Protein AF-A0A7C4MSB9-F1 (afdb_monomer)

Foldseek 3Di:
DVVVVVVVVVVVVVVVVVVVVVVVVVVVVVVVVVVLLVLLQVLLVLLLVQLVLLLVLLVVLVVVCVVVVPDPLCSLVSSLVVCLVRPDDRDPCNVVSLVSCCVQDVLLNVLSVLLVVLSVVLVVLSVQLVQQVVCCVVPVGGPDDPVVSSVSSVSSSVSSVLSSLSSVLNNVCCCQQRVDPCNVVSVVCCVVPNDPVSVVSVVCSVPPDD

Structure (mmCIF, N/CA/C/O backbone):
data_AF-A0A7C4MSB9-F1
#
_entry.id   AF-A0A7C4MSB9-F1
#
loop_
_atom_site.group_PDB
_atom_site.id
_atom_site.type_symbol
_atom_site.label_atom_id
_atom_site.label_alt_id
_atom_site.label_comp_id
_atom_site.label_asym_id
_atom_site.label_entity_id
_atom_site.label_seq_id
_atom_site.pdbx_PDB_ins_code
_atom_site.Cartn_x
_atom_site.Cartn_y
_atom_site.Cartn_z
_atom_site.occupancy
_atom_site.B_iso_or_equiv
_atom_site.auth_seq_id
_atom_site.auth_comp_id
_atom_site.auth_asym_id
_atom_site.auth_atom_id
_atom_site.pdbx_PDB_model_num
ATOM 1 N N . MET A 1 1 ? 40.097 3.217 -64.236 1.00 63.16 1 MET A N 1
ATOM 2 C CA . MET A 1 1 ? 40.287 2.429 -62.997 1.00 63.16 1 MET A CA 1
ATOM 3 C C . MET A 1 1 ? 40.106 3.321 -61.771 1.00 63.16 1 MET A C 1
ATOM 5 O O . MET A 1 1 ? 39.309 2.970 -60.913 1.00 63.16 1 MET A O 1
ATOM 9 N N . ASP A 1 2 ? 40.707 4.513 -61.753 1.00 76.69 2 ASP A N 1
ATOM 10 C CA . ASP A 1 2 ? 40.631 5.464 -60.628 1.00 76.69 2 ASP A CA 1
ATOM 11 C C . ASP A 1 2 ? 39.222 5.964 -60.258 1.00 76.69 2 ASP A C 1
ATOM 13 O O . ASP A 1 2 ? 38.933 6.141 -59.078 1.00 76.69 2 ASP A O 1
ATOM 17 N N . GLU A 1 3 ? 38.315 6.162 -61.222 1.00 79.62 3 GLU A N 1
ATOM 18 C CA . GLU A 1 3 ? 36.938 6.598 -60.916 1.00 79.62 3 GLU A CA 1
ATOM 19 C C . GLU A 1 3 ? 36.103 5.521 -60.216 1.00 79.62 3 GLU A C 1
ATOM 21 O O . GLU A 1 3 ? 35.349 5.826 -59.295 1.00 79.62 3 GLU A O 1
ATOM 26 N N . ILE A 1 4 ? 36.278 4.253 -60.602 1.00 78.81 4 ILE A N 1
ATOM 27 C CA . ILE A 1 4 ? 35.580 3.119 -59.979 1.00 78.81 4 ILE A CA 1
ATOM 28 C C . ILE A 1 4 ? 36.063 2.944 -58.534 1.00 78.81 4 ILE A C 1
ATOM 30 O O . ILE A 1 4 ? 35.252 2.741 -57.635 1.00 78.81 4 ILE A O 1
ATOM 34 N N . VAL A 1 5 ? 37.370 3.093 -58.295 1.00 77.00 5 VAL A N 1
ATOM 35 C CA . VAL A 1 5 ? 37.959 3.027 -56.948 1.00 77.00 5 VAL A CA 1
ATOM 36 C C . VAL A 1 5 ? 37.442 4.167 -56.063 1.00 77.00 5 VAL A C 1
ATOM 38 O O . VAL A 1 5 ? 37.014 3.911 -54.941 1.00 77.00 5 VAL A O 1
ATOM 41 N N . LYS A 1 6 ? 37.389 5.406 -56.573 1.00 80.06 6 LYS A N 1
ATOM 42 C CA . LYS A 1 6 ? 36.828 6.558 -55.837 1.00 80.06 6 LYS A CA 1
ATOM 43 C C . LYS A 1 6 ? 35.338 6.401 -55.525 1.00 80.06 6 LYS A C 1
ATOM 45 O O . LYS A 1 6 ? 34.896 6.782 -54.445 1.00 80.06 6 LYS A O 1
ATOM 50 N N . PHE A 1 7 ? 34.564 5.840 -56.454 1.00 81.88 7 PHE A N 1
ATOM 51 C CA . PHE A 1 7 ? 33.143 5.572 -56.242 1.00 81.88 7 PHE A CA 1
ATOM 52 C C . PHE A 1 7 ? 32.924 4.538 -55.130 1.00 81.88 7 PHE A C 1
ATOM 54 O O . PHE A 1 7 ? 32.098 4.758 -54.245 1.00 81.88 7 PHE A O 1
ATOM 61 N N . ILE A 1 8 ? 33.695 3.445 -55.132 1.00 80.56 8 ILE A N 1
ATOM 62 C CA . ILE A 1 8 ? 33.626 2.404 -54.096 1.00 80.56 8 ILE A CA 1
ATOM 63 C C . ILE A 1 8 ? 34.018 2.965 -52.720 1.00 80.56 8 ILE A C 1
ATOM 65 O O . ILE A 1 8 ? 33.313 2.714 -51.744 1.00 80.56 8 ILE A O 1
ATOM 69 N N . ASP A 1 9 ? 35.078 3.771 -52.643 1.00 79.56 9 ASP A N 1
ATOM 70 C CA . ASP A 1 9 ? 35.555 4.370 -51.388 1.00 79.56 9 ASP A CA 1
ATOM 71 C C . ASP A 1 9 ? 34.536 5.357 -50.777 1.00 79.56 9 ASP A C 1
ATOM 73 O O . ASP A 1 9 ? 34.266 5.353 -49.569 1.00 79.56 9 ASP A O 1
ATOM 77 N N . HIS A 1 10 ? 33.865 6.148 -51.623 1.00 82.56 10 HIS A N 1
ATOM 78 C CA . HIS A 1 10 ? 32.798 7.049 -51.182 1.00 82.56 10 HIS A CA 1
ATOM 79 C C . HIS A 1 10 ? 31.577 6.283 -50.650 1.00 82.56 10 HIS A C 1
ATOM 81 O O . HIS A 1 10 ? 31.027 6.634 -49.604 1.00 82.56 10 HIS A O 1
ATOM 87 N N . TRP A 1 11 ? 31.181 5.198 -51.325 1.00 89.75 11 TRP A N 1
ATOM 88 C CA . TRP A 1 11 ? 30.101 4.324 -50.860 1.00 89.75 11 TRP A CA 1
ATOM 89 C C . TRP A 1 11 ? 30.449 3.605 -49.556 1.00 89.75 11 TRP A C 1
ATOM 91 O O . TRP A 1 11 ? 29.599 3.508 -48.671 1.00 89.75 11 TRP A O 1
ATOM 101 N N . GLN A 1 12 ? 31.694 3.157 -49.390 1.00 88.44 12 GLN A N 1
ATOM 102 C CA . GLN A 1 12 ? 32.166 2.547 -48.149 1.00 88.44 12 GLN A CA 1
ATOM 103 C C . GLN A 1 12 ? 32.128 3.543 -46.982 1.00 88.44 12 GLN A C 1
ATOM 105 O O . GLN A 1 12 ? 31.666 3.197 -45.892 1.00 88.44 12 GLN A O 1
ATOM 110 N N . THR A 1 13 ? 32.538 4.792 -47.216 1.00 86.62 13 THR A N 1
ATOM 111 C CA . THR A 1 13 ? 32.475 5.864 -46.211 1.00 86.62 13 THR A CA 1
ATOM 112 C C . THR A 1 13 ? 31.030 6.202 -45.835 1.00 86.62 13 THR A C 1
ATOM 114 O O . THR A 1 13 ? 30.716 6.329 -44.650 1.00 86.62 13 THR A O 1
ATOM 117 N N . LEU A 1 14 ? 30.124 6.283 -46.817 1.00 90.25 14 LEU A N 1
ATOM 118 C CA . LEU A 1 14 ? 28.700 6.539 -46.584 1.00 90.25 14 LEU A CA 1
ATOM 119 C C . LEU A 1 14 ? 28.045 5.415 -45.767 1.00 90.25 14 LEU A C 1
ATOM 121 O O . LEU A 1 14 ? 27.357 5.685 -44.783 1.00 90.25 14 LEU A O 1
ATOM 125 N N . ILE A 1 15 ? 28.295 4.154 -46.133 1.00 91.06 15 ILE A N 1
ATOM 126 C CA . ILE A 1 15 ? 27.803 2.984 -45.390 1.00 91.06 15 ILE A CA 1
ATOM 127 C C . ILE A 1 15 ? 28.375 2.981 -43.966 1.00 91.06 15 ILE A C 1
ATOM 129 O O . ILE A 1 15 ? 27.630 2.763 -43.010 1.00 91.06 15 ILE A O 1
ATOM 133 N N . GLY A 1 16 ? 29.667 3.282 -43.807 1.00 89.25 16 GLY A N 1
ATOM 134 C CA . GLY A 1 16 ? 30.317 3.398 -42.502 1.00 89.25 16 GLY A CA 1
ATOM 135 C C . GLY A 1 16 ? 29.672 4.462 -41.610 1.00 89.25 16 GLY A C 1
ATOM 136 O O . GLY A 1 16 ? 29.392 4.194 -40.442 1.00 89.25 16 GLY A O 1
ATOM 137 N N . ALA A 1 17 ? 29.357 5.635 -42.165 1.00 91.12 17 ALA A N 1
ATOM 138 C CA . ALA A 1 17 ? 28.675 6.707 -41.442 1.00 91.12 17 ALA A CA 1
ATOM 139 C C . ALA A 1 17 ? 27.244 6.319 -41.028 1.00 91.12 17 ALA A C 1
ATOM 141 O O . ALA A 1 17 ? 26.841 6.583 -39.894 1.00 91.12 17 ALA A O 1
ATOM 142 N N . ILE A 1 18 ? 26.491 5.644 -41.906 1.00 92.56 18 ILE A N 1
ATOM 143 C CA . ILE A 1 18 ? 25.133 5.162 -41.605 1.00 92.56 18 ILE A CA 1
ATOM 144 C C . ILE A 1 18 ? 25.166 4.115 -40.484 1.00 92.56 18 ILE A C 1
ATOM 146 O O . ILE A 1 18 ? 24.424 4.235 -39.508 1.00 92.56 18 ILE A O 1
ATOM 150 N N . ILE A 1 19 ? 26.043 3.111 -40.588 1.00 93.88 19 ILE A N 1
ATOM 151 C CA . ILE A 1 19 ? 26.181 2.058 -39.570 1.00 93.88 19 ILE A CA 1
ATOM 152 C C . ILE A 1 19 ? 26.640 2.663 -38.238 1.00 93.88 19 ILE A C 1
ATOM 154 O O . ILE A 1 19 ? 26.060 2.353 -37.197 1.00 93.88 19 ILE A O 1
ATOM 158 N N . GLY A 1 20 ? 27.628 3.562 -38.264 1.00 93.56 20 GLY A N 1
ATOM 159 C CA . GLY A 1 20 ? 28.115 4.263 -37.076 1.00 93.56 20 GLY A CA 1
ATOM 160 C C . GLY A 1 20 ? 27.024 5.091 -36.393 1.00 93.56 20 GLY A C 1
ATOM 161 O O . GLY A 1 20 ? 26.863 5.010 -35.175 1.00 93.56 20 GLY A O 1
ATOM 162 N N . GLY A 1 21 ? 26.220 5.822 -37.171 1.00 94.62 21 GLY A N 1
ATOM 163 C CA . GLY A 1 21 ? 25.085 6.596 -36.666 1.00 94.62 21 GLY A CA 1
ATOM 164 C C . GLY A 1 21 ? 24.001 5.723 -36.025 1.00 94.62 21 GLY A C 1
ATOM 165 O O . GLY A 1 21 ? 23.559 6.008 -34.910 1.00 94.62 21 GLY A O 1
ATOM 166 N N . LEU A 1 22 ? 23.610 4.623 -36.678 1.00 95.88 22 LEU A N 1
ATOM 167 C CA . LEU A 1 22 ? 22.631 3.672 -36.133 1.00 95.88 22 LEU A CA 1
ATOM 168 C C . LEU A 1 22 ? 23.136 2.989 -34.858 1.00 95.88 22 LEU A C 1
ATOM 170 O O . LEU A 1 22 ? 22.371 2.807 -33.906 1.00 95.88 22 LEU A O 1
ATOM 174 N N . PHE A 1 23 ? 24.419 2.632 -34.817 1.00 95.69 23 PHE A N 1
ATOM 175 C CA . PHE A 1 23 ? 25.038 2.044 -33.635 1.00 95.69 23 PHE A CA 1
ATOM 176 C C . PHE A 1 23 ? 25.050 3.035 -32.467 1.00 95.69 23 PHE A C 1
ATOM 178 O O . PHE A 1 23 ? 24.606 2.693 -31.371 1.00 95.69 23 PHE A O 1
ATOM 185 N N . ALA A 1 24 ? 25.468 4.282 -32.706 1.00 95.12 24 ALA A N 1
ATOM 186 C CA . ALA A 1 24 ? 25.466 5.334 -31.693 1.00 95.12 24 ALA A CA 1
ATOM 187 C C . ALA A 1 24 ? 24.056 5.595 -31.135 1.00 95.12 24 ALA A C 1
ATOM 189 O O . ALA A 1 24 ? 23.877 5.644 -29.917 1.00 95.12 24 ALA A O 1
ATOM 190 N N . LEU A 1 25 ? 23.044 5.678 -32.007 1.00 95.81 25 LEU A N 1
ATOM 191 C CA . LEU A 1 25 ? 21.641 5.816 -31.605 1.00 95.81 25 LEU A CA 1
ATOM 192 C C . LEU A 1 25 ? 21.182 4.631 -30.740 1.00 95.81 25 LEU A C 1
ATOM 194 O O . LEU A 1 25 ? 20.547 4.824 -29.703 1.00 95.81 25 LEU A O 1
ATOM 198 N N . SER A 1 26 ? 21.524 3.408 -31.146 1.00 94.88 26 SER A N 1
ATOM 199 C CA . SER A 1 26 ? 21.146 2.183 -30.431 1.00 94.88 26 SER A CA 1
ATOM 200 C C . SER A 1 26 ? 21.769 2.128 -29.036 1.00 94.88 26 SER A C 1
ATOM 202 O O . SER A 1 26 ? 21.085 1.815 -28.060 1.00 94.88 26 SER A O 1
ATOM 204 N N . VAL A 1 27 ? 23.052 2.483 -28.920 1.00 95.00 27 VAL A N 1
ATOM 205 C CA . VAL A 1 27 ? 23.755 2.570 -27.633 1.00 95.00 27 VAL A CA 1
ATOM 206 C C . VAL A 1 27 ? 23.137 3.657 -26.753 1.00 95.00 27 VAL A C 1
ATOM 208 O O . VAL A 1 27 ? 22.863 3.399 -25.581 1.00 95.00 27 VAL A O 1
ATOM 211 N N . ALA A 1 28 ? 22.850 4.840 -27.304 1.00 95.25 28 ALA A N 1
ATOM 212 C CA . ALA A 1 28 ? 22.207 5.925 -26.563 1.00 95.25 28 ALA A CA 1
ATOM 213 C C . ALA A 1 28 ? 20.830 5.511 -26.018 1.00 95.25 28 ALA A C 1
ATOM 215 O O . ALA A 1 28 ? 20.532 5.737 -24.843 1.00 95.25 28 ALA A O 1
ATOM 216 N N . LEU A 1 29 ? 20.016 4.837 -26.836 1.00 94.88 29 LEU A N 1
ATOM 217 C CA . LEU A 1 29 ? 18.710 4.323 -26.430 1.00 94.88 29 LEU A CA 1
ATOM 218 C C . LEU A 1 29 ? 18.829 3.265 -25.324 1.00 94.88 29 LEU A C 1
ATOM 220 O O . LEU A 1 29 ? 18.057 3.287 -24.365 1.00 94.88 29 LEU A O 1
ATOM 224 N N . LEU A 1 30 ? 19.816 2.372 -25.416 1.00 93.62 30 LEU A N 1
ATOM 225 C CA . LEU A 1 30 ? 20.081 1.358 -24.394 1.00 93.62 30 LEU A CA 1
ATOM 226 C C . LEU A 1 30 ? 20.482 1.997 -23.059 1.00 93.62 30 LEU A C 1
ATOM 228 O O . LEU A 1 30 ? 19.957 1.612 -22.011 1.00 93.62 30 LEU A O 1
ATOM 232 N N . VAL A 1 31 ? 21.379 2.986 -23.084 1.00 94.62 31 VAL A N 1
ATOM 233 C CA . VAL A 1 31 ? 21.813 3.714 -21.882 1.00 94.62 31 VAL A CA 1
ATOM 234 C C . VAL A 1 31 ? 20.641 4.467 -21.255 1.00 94.62 31 VAL A C 1
ATOM 236 O O . VAL A 1 31 ? 20.404 4.319 -20.056 1.00 94.62 31 VAL A O 1
ATOM 239 N N . ALA A 1 32 ? 19.862 5.199 -22.056 1.00 93.62 32 ALA A N 1
ATOM 240 C CA . ALA A 1 32 ? 18.676 5.911 -21.587 1.00 93.62 32 ALA A CA 1
ATOM 241 C C . ALA A 1 32 ? 17.643 4.955 -20.968 1.00 93.62 32 ALA A C 1
ATOM 243 O O . ALA A 1 32 ? 17.104 5.221 -19.891 1.00 93.62 32 ALA A O 1
ATOM 244 N N . TYR A 1 33 ? 17.411 3.802 -21.603 1.00 90.94 33 TYR A N 1
ATOM 245 C CA . TYR A 1 33 ? 16.531 2.765 -21.074 1.00 90.94 33 TYR A CA 1
ATOM 246 C C . TYR A 1 33 ? 17.032 2.220 -19.731 1.00 90.94 33 TYR A C 1
ATOM 248 O O . TYR A 1 33 ? 16.253 2.112 -18.784 1.00 90.94 33 TYR A O 1
ATOM 256 N N . LYS A 1 34 ? 18.330 1.911 -19.612 1.00 92.25 34 LYS A N 1
ATOM 257 C CA . LYS A 1 34 ? 18.926 1.391 -18.372 1.00 92.25 34 LYS A CA 1
ATOM 258 C C . LYS A 1 34 ? 18.866 2.413 -17.233 1.00 92.25 34 LYS A C 1
ATOM 260 O O . LYS A 1 34 ? 18.540 2.030 -16.110 1.00 92.25 34 LYS A O 1
ATOM 265 N N . ALA A 1 35 ? 19.138 3.687 -17.517 1.00 93.00 35 ALA A N 1
ATOM 266 C CA . ALA A 1 35 ? 19.048 4.769 -16.538 1.00 93.00 35 ALA A CA 1
ATOM 267 C C . ALA A 1 35 ? 17.615 4.910 -16.004 1.00 93.00 35 ALA A C 1
ATOM 269 O O . ALA A 1 35 ? 17.387 4.771 -14.802 1.00 93.00 35 ALA A O 1
ATOM 270 N N . ARG A 1 36 ? 16.631 5.038 -16.905 1.00 92.31 36 ARG A N 1
ATOM 271 C CA . ARG A 1 36 ? 15.207 5.087 -16.542 1.00 92.31 36 ARG A CA 1
ATOM 272 C C . ARG A 1 36 ? 14.779 3.862 -15.737 1.00 92.31 36 ARG A C 1
ATOM 274 O O . ARG A 1 36 ? 14.087 3.984 -14.731 1.00 92.31 36 ARG A O 1
ATOM 281 N N . ARG A 1 37 ? 15.208 2.673 -16.158 1.00 92.19 37 ARG A N 1
ATOM 282 C CA . ARG A 1 37 ? 14.887 1.417 -15.478 1.00 92.19 37 ARG A CA 1
ATOM 283 C C . ARG A 1 37 ? 15.411 1.387 -14.045 1.00 92.19 37 ARG A C 1
ATOM 285 O O . ARG A 1 37 ? 14.707 0.911 -13.159 1.00 92.19 37 ARG A O 1
ATOM 292 N N . SER A 1 38 ? 16.625 1.883 -13.820 1.00 93.88 38 SER A N 1
ATOM 293 C CA . SER A 1 38 ? 17.203 1.981 -12.478 1.00 93.88 38 SER A CA 1
ATOM 294 C C . SER A 1 38 ? 16.361 2.884 -11.578 1.00 93.88 38 SER A C 1
ATOM 296 O O . SER A 1 38 ? 16.089 2.530 -10.435 1.00 93.88 38 SER A O 1
ATOM 298 N N . GLU A 1 39 ? 15.905 4.022 -12.099 1.00 94.75 39 GLU A N 1
ATOM 299 C CA . GLU A 1 39 ? 15.046 4.949 -11.360 1.00 94.75 39 GLU A CA 1
ATOM 300 C C . GLU A 1 39 ? 13.673 4.349 -11.034 1.00 94.75 39 GLU A C 1
ATOM 302 O O . GLU A 1 39 ? 13.191 4.487 -9.910 1.00 94.75 39 GLU A O 1
ATOM 307 N N . GLU A 1 40 ? 13.055 3.651 -11.992 1.00 95.44 40 GLU A N 1
ATOM 308 C CA . GLU A 1 40 ? 11.790 2.937 -11.787 1.00 95.44 40 GLU A CA 1
ATOM 309 C C . GLU A 1 40 ? 11.922 1.862 -10.698 1.00 95.44 40 GLU A C 1
ATOM 311 O O . GLU A 1 40 ? 11.029 1.722 -9.865 1.00 95.44 40 GLU A O 1
ATOM 316 N N . ILE A 1 41 ? 13.036 1.119 -10.675 1.00 96.56 41 ILE A N 1
ATOM 317 C CA . ILE A 1 41 ? 13.309 0.099 -9.651 1.00 96.56 41 ILE A CA 1
ATOM 318 C C . ILE A 1 41 ? 13.462 0.745 -8.273 1.00 96.56 41 ILE A C 1
ATOM 320 O O . ILE A 1 41 ? 12.824 0.290 -7.326 1.00 96.56 41 ILE A O 1
ATOM 324 N N . SER A 1 42 ? 14.245 1.820 -8.155 1.00 97.00 42 SER A N 1
ATOM 325 C CA . SER A 1 42 ? 14.409 2.542 -6.888 1.00 97.00 42 SER A CA 1
ATOM 326 C C . SER A 1 42 ? 13.080 3.074 -6.349 1.00 97.00 42 SER A C 1
ATOM 328 O O . SER A 1 42 ? 12.769 2.867 -5.177 1.00 97.00 42 SER A O 1
ATOM 330 N N . ALA A 1 43 ? 12.260 3.685 -7.208 1.00 97.56 43 ALA A N 1
ATOM 331 C CA . ALA A 1 43 ? 10.922 4.144 -6.840 1.00 97.56 43 ALA A CA 1
ATOM 332 C C . ALA A 1 43 ? 10.0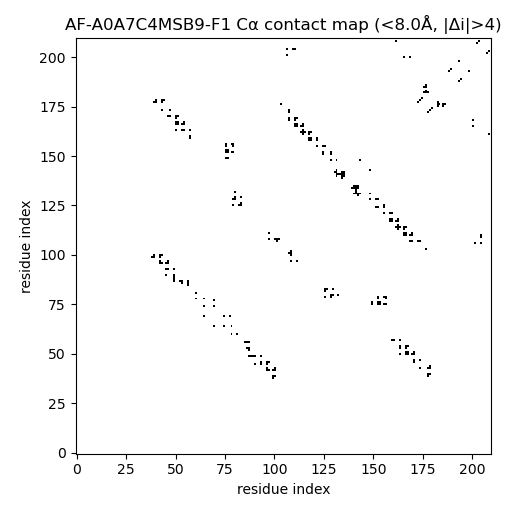14 2.978 -6.414 1.00 97.56 43 ALA A C 1
ATOM 334 O O . ALA A 1 43 ? 9.345 3.051 -5.388 1.00 97.56 43 ALA A O 1
ATOM 335 N N . ALA A 1 44 ? 10.022 1.871 -7.162 1.00 97.88 44 ALA A N 1
ATOM 336 C CA . ALA A 1 44 ? 9.224 0.696 -6.832 1.00 97.88 44 ALA A CA 1
ATOM 337 C C . ALA A 1 44 ? 9.631 0.050 -5.501 1.00 97.88 44 ALA A C 1
ATOM 339 O O . ALA A 1 44 ? 8.754 -0.410 -4.778 1.00 97.88 44 ALA A O 1
ATOM 340 N N . MET A 1 45 ? 10.921 0.020 -5.157 1.00 97.62 45 MET A N 1
ATOM 341 C CA . MET A 1 45 ? 11.381 -0.504 -3.864 1.00 97.62 45 MET A CA 1
ATOM 342 C C . MET A 1 45 ? 10.892 0.352 -2.693 1.00 97.62 45 MET A C 1
ATOM 344 O O . MET A 1 45 ? 10.433 -0.206 -1.699 1.00 97.62 45 MET A O 1
ATOM 348 N N . LEU A 1 46 ? 10.943 1.684 -2.823 1.00 97.50 46 LEU A N 1
ATOM 349 C CA . LEU A 1 46 ? 10.394 2.603 -1.819 1.00 97.50 46 LEU A CA 1
ATOM 350 C C . LEU A 1 46 ? 8.893 2.371 -1.624 1.00 97.50 46 LEU A C 1
ATOM 352 O O . LEU A 1 46 ? 8.451 2.141 -0.501 1.00 97.50 46 LEU A O 1
ATOM 356 N N . LEU A 1 47 ? 8.135 2.329 -2.726 1.00 98.31 47 LEU A N 1
ATOM 357 C CA . LEU A 1 47 ? 6.698 2.057 -2.690 1.00 98.31 47 LEU A CA 1
ATOM 358 C C . LEU A 1 47 ? 6.398 0.708 -2.033 1.00 98.31 47 LEU A C 1
ATOM 360 O O . LEU A 1 47 ? 5.553 0.640 -1.153 1.00 98.31 47 LEU A O 1
ATOM 364 N N . VAL A 1 48 ? 7.095 -0.367 -2.416 1.00 98.06 48 VAL A N 1
ATOM 365 C CA . VAL A 1 48 ? 6.895 -1.688 -1.797 1.00 98.06 48 VAL A CA 1
ATOM 366 C C . VAL A 1 48 ? 7.147 -1.635 -0.290 1.00 98.06 48 VAL A C 1
ATOM 368 O O . VAL A 1 48 ? 6.370 -2.223 0.456 1.00 98.06 48 VAL A O 1
ATOM 371 N N . GLY A 1 49 ? 8.173 -0.911 0.165 1.00 97.50 49 GLY A N 1
ATOM 372 C CA . GLY A 1 49 ? 8.429 -0.706 1.592 1.00 97.50 49 GLY A CA 1
ATOM 373 C C . GLY A 1 49 ? 7.235 -0.083 2.319 1.00 97.50 49 GLY A C 1
ATOM 374 O O . GLY A 1 49 ? 6.763 -0.644 3.310 1.00 97.50 49 GLY A O 1
ATOM 375 N N . ASP A 1 50 ? 6.702 1.020 1.789 1.00 97.69 50 ASP A N 1
ATOM 376 C CA . ASP A 1 50 ? 5.533 1.702 2.359 1.00 97.69 50 ASP A CA 1
ATOM 377 C C . ASP A 1 50 ? 4.293 0.789 2.364 1.00 97.69 50 ASP A C 1
ATOM 379 O O . ASP A 1 50 ? 3.659 0.602 3.405 1.00 97.69 50 ASP A O 1
ATOM 383 N N . LEU A 1 51 ? 3.984 0.146 1.232 1.00 98.19 51 LEU A N 1
ATOM 384 C CA . LEU A 1 51 ? 2.817 -0.731 1.074 1.00 98.19 51 LEU A CA 1
ATOM 385 C C . LEU A 1 51 ? 2.864 -1.944 2.016 1.00 98.19 51 LEU A C 1
ATOM 387 O O . LEU A 1 51 ? 1.872 -2.265 2.676 1.00 98.19 51 LEU A O 1
ATOM 391 N N . VAL A 1 52 ? 4.021 -2.609 2.103 1.00 97.50 52 VAL A N 1
ATOM 392 C CA . VAL A 1 52 ? 4.225 -3.760 2.993 1.00 97.50 52 VAL A CA 1
ATOM 393 C C . VAL A 1 52 ? 4.133 -3.327 4.451 1.00 97.50 52 VAL A C 1
ATOM 395 O O . VAL A 1 52 ? 3.521 -4.041 5.242 1.00 97.50 52 VAL A O 1
ATOM 398 N N . SER A 1 53 ? 4.679 -2.162 4.815 1.00 96.88 53 SER A N 1
ATOM 399 C CA . SER A 1 53 ? 4.613 -1.671 6.196 1.00 96.88 53 SER A CA 1
ATOM 400 C C . SER A 1 53 ? 3.166 -1.505 6.678 1.00 96.88 53 SER A C 1
ATOM 402 O O . SER A 1 53 ? 2.829 -1.964 7.771 1.00 96.88 53 SER A O 1
ATOM 404 N N . VAL A 1 54 ? 2.291 -0.945 5.833 1.00 96.69 54 VAL A N 1
ATOM 405 C CA . VAL A 1 54 ? 0.860 -0.780 6.123 1.00 96.69 54 VAL A CA 1
ATOM 406 C C . VAL A 1 54 ? 0.149 -2.125 6.202 1.00 96.69 54 VAL A C 1
ATOM 408 O O . VAL A 1 54 ? -0.569 -2.385 7.169 1.00 96.69 54 VAL A O 1
ATOM 411 N N . ARG A 1 55 ? 0.382 -3.015 5.231 1.00 96.25 55 ARG A N 1
ATOM 412 C CA . ARG A 1 55 ? -0.230 -4.351 5.215 1.00 96.25 55 ARG A CA 1
ATOM 413 C C . ARG A 1 55 ? 0.129 -5.162 6.463 1.00 96.25 55 ARG A C 1
ATOM 415 O O . ARG A 1 55 ? -0.763 -5.664 7.141 1.00 96.25 55 ARG A O 1
ATOM 422 N N . VAL A 1 56 ? 1.417 -5.238 6.795 1.00 95.75 56 VAL A N 1
ATOM 423 C CA . VAL A 1 56 ? 1.918 -6.000 7.949 1.00 95.75 56 VAL A CA 1
ATOM 424 C C . VAL A 1 56 ? 1.422 -5.411 9.270 1.00 95.75 56 VAL A C 1
ATOM 426 O O . VAL A 1 56 ? 1.145 -6.162 10.204 1.00 95.75 56 VAL A O 1
ATOM 429 N N . ALA A 1 57 ? 1.271 -4.086 9.370 1.00 95.56 57 ALA A N 1
ATOM 430 C CA . ALA A 1 57 ? 0.668 -3.475 10.553 1.00 95.56 57 ALA A CA 1
ATOM 431 C C . ALA A 1 57 ? -0.777 -3.953 10.767 1.00 95.56 57 ALA A C 1
ATOM 433 O O . ALA A 1 57 ? -1.130 -4.307 11.889 1.00 95.56 57 ALA A O 1
ATOM 434 N N . GLY A 1 58 ? -1.573 -4.037 9.696 1.00 95.31 58 GLY A N 1
ATOM 435 C CA . GLY A 1 58 ? -2.920 -4.611 9.731 1.00 95.31 58 GLY A CA 1
ATOM 436 C C . GLY A 1 58 ? -2.944 -6.067 10.174 1.00 95.31 58 GLY A C 1
ATOM 437 O O . GLY A 1 58 ? -3.605 -6.401 11.152 1.00 95.31 58 GLY A O 1
ATOM 438 N N . GLU A 1 59 ? -2.168 -6.913 9.494 1.00 95.81 59 GLU A N 1
ATOM 439 C CA . GLU A 1 59 ? -2.064 -8.351 9.792 1.00 95.81 59 GLU A CA 1
ATOM 440 C C . GLU A 1 59 ? -1.670 -8.590 11.257 1.00 95.81 59 GLU A C 1
ATOM 442 O O . GLU A 1 59 ? -2.286 -9.388 11.960 1.00 95.81 59 GLU A O 1
ATOM 447 N N . ARG A 1 60 ? -0.705 -7.818 11.769 1.00 96.75 60 ARG A N 1
ATOM 448 C CA . ARG A 1 60 ? -0.278 -7.909 13.167 1.00 96.75 60 ARG A CA 1
ATOM 449 C C . ARG A 1 60 ? -1.384 -7.528 14.152 1.00 96.75 60 ARG A C 1
ATOM 451 O O . ARG A 1 60 ? -1.446 -8.105 15.240 1.00 96.75 60 ARG A O 1
ATOM 458 N N . LEU A 1 61 ? -2.211 -6.533 13.833 1.00 96.62 61 LEU A N 1
ATOM 459 C CA . LEU A 1 61 ? -3.343 -6.163 14.683 1.00 96.62 61 LEU A CA 1
ATOM 460 C C . LEU A 1 61 ? -4.437 -7.228 14.656 1.00 96.62 61 LEU A C 1
ATOM 462 O O . LEU A 1 61 ? -5.005 -7.513 15.710 1.00 96.62 61 LEU A O 1
ATOM 466 N N . ASP A 1 62 ? -4.676 -7.855 13.508 1.00 96.38 62 ASP A N 1
ATOM 467 C CA . ASP A 1 62 ? -5.617 -8.969 13.376 1.00 96.38 62 ASP A CA 1
ATOM 468 C C . ASP A 1 62 ? -5.172 -10.161 14.230 1.00 96.38 62 ASP A C 1
ATOM 470 O O . ASP A 1 62 ? -5.937 -10.645 15.070 1.00 96.38 62 ASP A O 1
ATOM 474 N N . ASP A 1 63 ? -3.90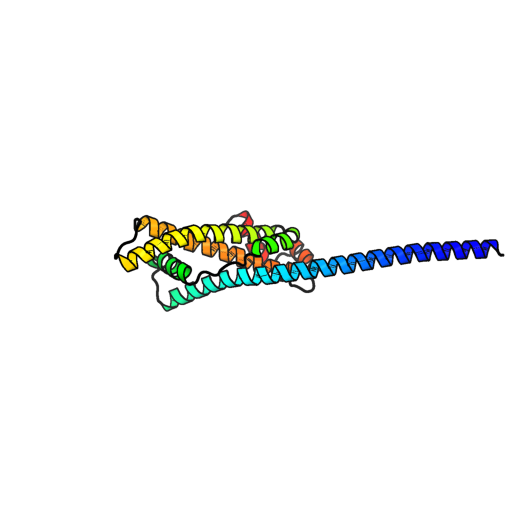1 -10.553 14.123 1.00 97.00 63 ASP A N 1
ATOM 475 C CA . ASP A 1 63 ? -3.309 -11.613 14.943 1.00 97.00 63 ASP A CA 1
ATOM 476 C C . ASP A 1 63 ? -3.397 -11.286 16.440 1.00 97.00 63 ASP A C 1
ATOM 478 O O . ASP A 1 63 ? -3.741 -12.127 17.277 1.00 97.00 63 ASP A O 1
ATOM 482 N N . LEU A 1 64 ? -3.107 -10.037 16.812 1.00 97.06 64 LEU A N 1
ATOM 483 C CA . LEU A 1 64 ? -3.167 -9.595 18.200 1.00 97.06 64 LEU A CA 1
ATOM 484 C C . LEU A 1 64 ? -4.608 -9.576 18.736 1.00 97.06 64 LEU A C 1
ATOM 486 O O . LEU A 1 64 ? -4.811 -9.903 19.909 1.00 97.06 64 LEU A O 1
ATOM 490 N N . ALA A 1 65 ? -5.598 -9.232 17.910 1.00 97.25 65 ALA A N 1
ATOM 491 C CA . ALA A 1 65 ? -7.010 -9.267 18.280 1.00 97.25 65 ALA A CA 1
ATOM 492 C C . ALA A 1 65 ? -7.479 -10.698 18.566 1.00 97.25 65 ALA A C 1
ATOM 494 O O . ALA A 1 65 ? -8.135 -10.936 19.584 1.00 97.25 65 ALA A O 1
ATOM 495 N N . VAL A 1 66 ? -7.086 -11.654 17.714 1.00 97.06 66 VAL A N 1
ATOM 496 C CA . VAL A 1 66 ? -7.368 -13.086 17.896 1.00 97.06 66 VAL A CA 1
ATOM 497 C C . VAL A 1 66 ? -6.738 -13.589 19.193 1.00 97.06 66 VAL A C 1
ATOM 499 O O . VAL A 1 66 ? -7.425 -14.171 20.033 1.00 97.06 66 VAL A O 1
ATOM 502 N N . ASN A 1 67 ? -5.457 -13.287 19.415 1.00 97.00 67 ASN A N 1
ATOM 503 C CA . ASN A 1 67 ? -4.733 -13.710 20.615 1.00 97.00 67 ASN A CA 1
ATOM 504 C C . ASN A 1 67 ? -5.325 -13.121 21.905 1.00 97.00 67 ASN A C 1
ATOM 506 O O . ASN A 1 67 ? -5.374 -13.796 22.934 1.00 97.00 67 ASN A O 1
ATOM 510 N N . LYS A 1 68 ? -5.809 -11.874 21.859 1.00 96.88 68 LYS A N 1
ATOM 511 C CA . LYS A 1 68 ? -6.466 -11.205 22.993 1.00 96.88 68 LYS A CA 1
ATOM 512 C C . LYS A 1 68 ? -7.957 -11.521 23.125 1.00 96.88 68 LYS A C 1
ATOM 514 O O . LYS A 1 68 ? -8.580 -11.018 24.056 1.00 96.88 68 LYS A O 1
ATOM 519 N N . LYS A 1 69 ? -8.519 -12.349 22.235 1.00 97.31 69 LYS A N 1
ATOM 520 C CA . LYS A 1 69 ? -9.945 -12.714 22.198 1.00 97.31 69 LYS A CA 1
ATOM 521 C C . LYS A 1 69 ? -10.863 -11.486 22.194 1.00 97.31 69 LYS A C 1
ATOM 523 O O . LYS A 1 69 ? -11.870 -11.451 22.899 1.00 97.31 69 LYS A O 1
ATOM 528 N N . ILE A 1 70 ? -10.494 -10.464 21.422 1.00 97.56 70 ILE A N 1
ATOM 529 C CA . ILE A 1 70 ? -11.310 -9.257 21.279 1.00 97.56 70 ILE A CA 1
ATOM 530 C C . ILE A 1 70 ? -12.636 -9.640 20.615 1.00 97.56 70 ILE A C 1
ATOM 532 O O . ILE A 1 70 ? -12.648 -10.324 19.591 1.00 97.56 70 ILE A O 1
ATOM 536 N N . SER A 1 71 ? -13.756 -9.230 21.213 1.00 96.56 71 SER A N 1
ATOM 537 C CA . SER A 1 71 ? -15.080 -9.518 20.659 1.00 96.56 71 SER A CA 1
ATOM 538 C C . SER A 1 71 ? -15.310 -8.734 19.364 1.00 96.56 71 SER A C 1
ATOM 540 O O . SER A 1 71 ? -14.733 -7.662 19.165 1.00 96.56 71 SER A O 1
ATOM 542 N N . LYS A 1 72 ? -16.166 -9.251 18.475 1.00 93.69 72 LYS A N 1
ATOM 543 C CA . LYS A 1 72 ? -16.434 -8.611 17.176 1.00 93.69 72 LYS A CA 1
ATOM 544 C C . LYS A 1 72 ? -17.009 -7.205 17.338 1.00 93.69 72 LYS A C 1
ATOM 546 O O . LYS A 1 72 ? -16.662 -6.319 16.569 1.00 93.69 72 LYS A O 1
ATOM 551 N N . GLU A 1 73 ? -17.824 -7.001 18.366 1.00 93.44 73 GLU A N 1
ATOM 552 C CA . GLU A 1 73 ? -18.501 -5.740 18.679 1.00 93.44 73 GLU A CA 1
ATOM 553 C C . GLU A 1 73 ? -17.510 -4.653 19.113 1.00 93.44 73 GLU A C 1
ATOM 555 O O . GLU A 1 73 ? -17.728 -3.475 18.859 1.00 93.44 73 GLU A O 1
ATOM 560 N N . ASN A 1 74 ? -16.397 -5.043 19.741 1.00 94.94 74 ASN A N 1
ATOM 561 C CA . ASN A 1 74 ? -15.379 -4.114 20.236 1.00 94.94 74 ASN A CA 1
ATOM 562 C C . ASN A 1 74 ? -14.164 -3.998 19.310 1.00 94.94 74 ASN A C 1
ATOM 564 O O . ASN A 1 74 ? -13.270 -3.184 19.552 1.00 94.94 74 ASN A O 1
ATOM 568 N N . TYR A 1 75 ? -14.098 -4.822 18.265 1.00 97.50 75 TYR A N 1
ATOM 569 C CA . TYR A 1 75 ? -12.904 -4.958 17.446 1.00 97.50 75 TYR A CA 1
ATOM 570 C C . TYR A 1 75 ? -12.567 -3.678 16.676 1.00 97.50 75 TYR A C 1
ATOM 572 O O . TYR A 1 75 ? -11.401 -3.307 16.657 1.00 97.50 75 TYR A O 1
ATOM 580 N N . ALA A 1 76 ? -13.542 -2.950 16.126 1.00 97.56 76 ALA A N 1
ATOM 581 C CA . ALA A 1 76 ? -13.271 -1.707 15.397 1.00 97.56 76 ALA A CA 1
ATOM 582 C C . ALA A 1 76 ? -12.671 -0.606 16.289 1.00 97.56 76 ALA A C 1
ATOM 584 O O . ALA A 1 76 ? -11.674 0.026 15.924 1.00 97.56 76 ALA A O 1
ATOM 585 N N . LEU A 1 77 ? -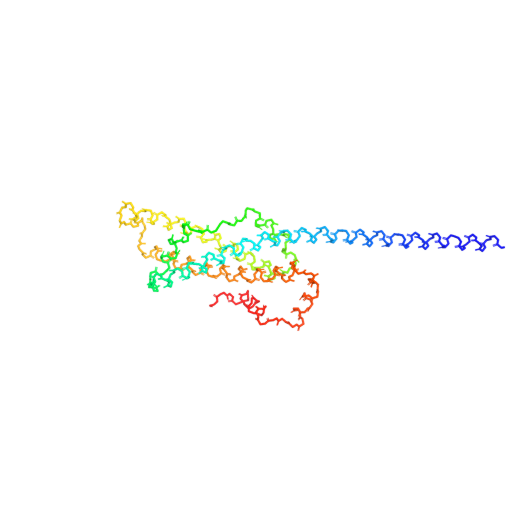13.229 -0.417 17.491 1.00 97.06 77 LEU A N 1
ATOM 586 C CA . LEU A 1 77 ? -12.695 0.513 18.491 1.00 97.06 77 LEU A CA 1
ATOM 587 C C . LEU A 1 77 ? -11.294 0.109 18.934 1.00 97.06 77 LEU A C 1
ATOM 589 O O . LEU A 1 77 ? -10.384 0.936 18.929 1.00 97.06 77 LEU A O 1
ATOM 593 N N . TRP A 1 78 ? -11.117 -1.165 19.282 1.00 97.81 78 TRP A N 1
ATOM 594 C CA . TRP A 1 78 ? -9.823 -1.696 19.693 1.00 97.81 78 TRP A CA 1
ATOM 595 C C . TRP A 1 78 ? -8.777 -1.542 18.583 1.00 97.81 78 TRP A C 1
ATOM 597 O O . TRP A 1 78 ? -7.666 -1.082 18.840 1.00 97.81 78 TRP A O 1
ATOM 607 N N . PHE A 1 79 ? -9.139 -1.873 17.344 1.00 98.12 79 PHE A N 1
ATOM 608 C CA . PHE A 1 79 ? -8.268 -1.766 16.180 1.00 98.12 79 PHE A CA 1
ATOM 609 C C . PHE A 1 79 ? -7.837 -0.319 15.967 1.00 98.12 79 PHE A C 1
ATOM 611 O O . PHE A 1 79 ? -6.645 -0.047 15.852 1.00 98.12 79 PHE A O 1
ATOM 618 N N . SER A 1 80 ? -8.788 0.617 15.998 1.00 97.69 80 SER A N 1
ATOM 619 C CA . SER A 1 80 ? -8.519 2.047 15.829 1.00 97.69 80 SER A CA 1
ATOM 620 C C . SER A 1 80 ? -7.624 2.596 16.942 1.00 97.69 80 SER A C 1
ATOM 622 O O . SER A 1 80 ? -6.677 3.328 16.662 1.00 97.69 80 SER A O 1
ATOM 624 N N . GLU A 1 81 ? -7.861 2.195 18.195 1.00 97.06 81 GLU A N 1
ATOM 625 C CA . GLU A 1 81 ? -7.008 2.559 19.331 1.00 97.06 81 GLU A CA 1
ATOM 626 C C . GLU A 1 81 ? -5.562 2.088 19.115 1.00 97.06 81 GLU A C 1
ATOM 628 O O . GLU A 1 81 ? -4.616 2.853 19.312 1.00 97.06 81 GLU A O 1
ATOM 633 N N . LYS A 1 82 ? -5.362 0.834 18.686 1.00 97.38 82 LYS A N 1
ATOM 634 C CA . LYS A 1 82 ? -4.013 0.310 18.424 1.00 97.38 82 LYS A CA 1
ATOM 635 C C . LYS A 1 82 ? -3.375 0.948 17.199 1.00 97.38 82 LYS A C 1
ATOM 637 O O . LYS A 1 82 ? -2.199 1.294 17.265 1.00 97.38 82 LYS A O 1
ATOM 642 N N . MET A 1 83 ? -4.144 1.191 16.143 1.00 95.81 83 MET A N 1
ATOM 643 C CA . MET A 1 83 ? -3.679 1.906 14.959 1.00 95.81 83 MET A CA 1
ATOM 644 C C . MET A 1 83 ? -3.162 3.302 15.297 1.00 95.81 83 MET A C 1
ATOM 646 O O . MET A 1 83 ? -2.100 3.674 14.814 1.00 95.81 83 MET A O 1
ATOM 650 N N . ILE A 1 84 ? -3.821 4.060 16.177 1.00 96.25 84 ILE A N 1
ATOM 651 C CA . ILE A 1 84 ? -3.322 5.383 16.597 1.00 96.25 84 ILE A CA 1
ATOM 652 C C . ILE A 1 84 ? -1.895 5.292 17.151 1.00 96.25 84 ILE A C 1
ATOM 654 O O . ILE A 1 84 ? -1.067 6.155 16.849 1.00 96.25 84 ILE A O 1
ATOM 658 N N . LEU A 1 85 ? -1.601 4.235 17.914 1.00 92.81 85 LEU A N 1
ATOM 659 C CA . LEU A 1 85 ? -0.305 4.014 18.557 1.00 92.81 85 LEU A CA 1
ATOM 660 C C . LEU A 1 85 ? 0.763 3.461 17.605 1.00 92.81 85 LEU A C 1
ATOM 662 O O . LEU A 1 85 ? 1.939 3.770 17.777 1.00 92.81 85 LEU A O 1
ATOM 666 N N . SER A 1 86 ? 0.379 2.622 16.640 1.00 90.81 86 SER A N 1
ATOM 667 C CA . SER A 1 86 ? 1.321 1.866 15.804 1.00 90.81 86 SER A CA 1
ATOM 668 C C . SER A 1 86 ? 1.223 2.150 14.306 1.00 90.81 86 SER A C 1
ATOM 670 O O . SER A 1 86 ? 1.784 1.382 13.523 1.00 90.81 86 SER A O 1
ATOM 672 N N . ARG A 1 87 ? 0.507 3.202 13.886 1.00 89.50 87 ARG A N 1
ATOM 673 C CA . ARG A 1 87 ? 0.293 3.493 12.462 1.00 89.50 87 ARG A CA 1
ATOM 674 C C . ARG A 1 87 ? 1.616 3.683 11.716 1.00 89.50 87 ARG A C 1
ATOM 676 O O . ARG A 1 87 ? 2.437 4.511 12.127 1.00 89.50 87 ARG A O 1
ATOM 683 N N . PRO A 1 88 ? 1.831 2.952 10.612 1.00 92.94 88 PRO A N 1
ATOM 684 C CA . PRO A 1 88 ? 2.973 3.183 9.742 1.00 92.94 88 PRO A CA 1
ATOM 685 C C . PRO A 1 88 ? 2.903 4.567 9.102 1.00 92.94 88 PRO A C 1
ATOM 687 O O . PRO A 1 88 ? 1.836 5.036 8.703 1.00 92.94 88 PRO A O 1
ATOM 690 N N . LYS A 1 89 ? 4.056 5.223 8.990 1.00 92.00 89 LYS A N 1
ATOM 691 C CA . LYS A 1 89 ? 4.175 6.475 8.246 1.00 92.00 89 LYS A CA 1
ATOM 692 C C . LYS A 1 89 ? 4.598 6.153 6.825 1.00 92.00 89 LYS A C 1
ATOM 694 O O . LYS A 1 89 ? 5.626 5.510 6.636 1.00 92.00 89 LYS A O 1
ATOM 699 N N . ILE A 1 90 ? 3.818 6.625 5.860 1.00 94.31 90 ILE A N 1
ATOM 700 C CA . ILE A 1 90 ? 4.197 6.577 4.451 1.00 94.31 90 ILE A CA 1
ATOM 701 C C . ILE A 1 90 ? 5.362 7.550 4.228 1.00 94.31 90 ILE A C 1
ATOM 703 O O . ILE A 1 90 ? 5.390 8.644 4.804 1.00 94.31 90 ILE A O 1
ATOM 707 N N . SER A 1 91 ? 6.335 7.149 3.411 1.00 95.44 91 SER A N 1
ATOM 708 C CA . SER A 1 91 ? 7.452 8.001 3.016 1.00 95.44 91 SER A CA 1
ATOM 709 C C . SER A 1 91 ? 6.978 9.330 2.405 1.00 95.44 91 SER A C 1
ATOM 711 O O . SER A 1 91 ? 6.084 9.334 1.558 1.00 95.44 91 SER A O 1
ATOM 713 N N . PRO A 1 92 ? 7.633 10.469 2.705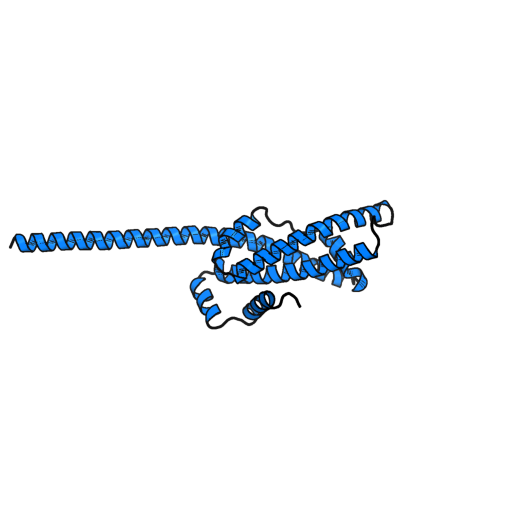 1.00 95.62 92 PRO A N 1
ATOM 714 C CA . PRO A 1 92 ? 7.351 11.735 2.020 1.00 95.62 92 PRO A CA 1
ATOM 715 C C . PRO A 1 92 ? 7.667 11.683 0.514 1.00 95.62 92 PRO A C 1
ATOM 717 O O . PRO A 1 92 ? 7.266 12.564 -0.237 1.00 95.62 92 PRO A O 1
ATOM 720 N N . LEU A 1 93 ? 8.392 10.655 0.057 1.00 96.62 93 LEU A N 1
ATOM 721 C CA . LEU A 1 93 ? 8.702 10.427 -1.354 1.00 96.62 93 LEU A CA 1
ATOM 722 C C . LEU A 1 93 ? 7.667 9.542 -2.062 1.00 96.62 93 LEU A C 1
ATOM 724 O O . LEU A 1 93 ? 7.892 9.179 -3.220 1.00 96.62 93 LEU A O 1
ATOM 728 N N . PHE A 1 94 ? 6.571 9.163 -1.399 1.00 96.75 94 PHE A N 1
ATOM 729 C CA . PHE A 1 94 ? 5.584 8.241 -1.955 1.00 96.75 94 PHE A CA 1
ATOM 730 C C . PHE A 1 94 ? 4.990 8.769 -3.261 1.00 96.75 94 PHE A C 1
ATOM 732 O O . PHE A 1 94 ? 5.146 8.121 -4.291 1.00 96.75 94 PHE A O 1
ATOM 739 N N . GLU A 1 95 ? 4.417 9.975 -3.268 1.00 96.69 95 GLU A N 1
ATOM 740 C CA . GLU A 1 95 ? 3.811 10.572 -4.471 1.00 96.69 95 GLU A CA 1
ATOM 741 C C . GLU A 1 95 ? 4.819 10.709 -5.621 1.00 96.69 95 GLU A C 1
ATOM 743 O O . GLU A 1 95 ? 4.554 10.304 -6.755 1.00 96.69 95 GLU A O 1
ATOM 748 N N . ALA A 1 96 ? 6.030 11.192 -5.323 1.00 97.00 96 ALA A N 1
ATOM 749 C CA . ALA A 1 96 ? 7.104 11.289 -6.310 1.00 97.00 96 ALA A CA 1
ATOM 750 C C . ALA A 1 96 ? 7.482 9.912 -6.888 1.00 97.00 96 ALA A C 1
ATOM 752 O O . ALA A 1 96 ? 7.788 9.789 -8.078 1.00 97.00 96 ALA A O 1
ATOM 753 N N . SER A 1 97 ? 7.440 8.864 -6.064 1.00 97.88 97 SER A N 1
ATOM 754 C CA . SER A 1 97 ? 7.690 7.486 -6.490 1.00 97.88 97 SER A CA 1
ATOM 755 C C . SER A 1 97 ? 6.524 6.924 -7.309 1.00 97.88 97 SER A C 1
ATOM 757 O O . SER A 1 97 ? 6.771 6.243 -8.307 1.00 97.88 97 SER A O 1
ATOM 759 N N . VAL A 1 98 ? 5.272 7.254 -6.963 1.00 97.44 98 VAL A N 1
ATOM 760 C CA . VAL A 1 98 ? 4.074 6.897 -7.743 1.00 97.44 98 VAL A CA 1
ATOM 761 C C . VAL A 1 98 ? 4.158 7.493 -9.143 1.00 97.44 98 VAL A C 1
ATOM 763 O O . VAL A 1 98 ? 4.039 6.749 -10.115 1.00 97.44 98 VAL A O 1
ATOM 766 N N . ILE A 1 99 ? 4.454 8.790 -9.274 1.00 96.88 99 ILE A N 1
ATOM 767 C CA . ILE A 1 99 ? 4.570 9.479 -10.574 1.00 96.88 99 ILE A CA 1
ATOM 768 C C . ILE A 1 99 ? 5.576 8.771 -11.493 1.00 96.88 99 ILE A C 1
ATOM 770 O O . ILE A 1 99 ? 5.326 8.615 -12.689 1.00 96.88 99 ILE A O 1
ATOM 774 N N . ARG A 1 100 ? 6.694 8.286 -10.939 1.00 95.56 100 ARG A N 1
ATOM 775 C CA . ARG A 1 100 ? 7.730 7.567 -11.699 1.00 95.56 100 ARG A CA 1
ATOM 776 C C . ARG A 1 100 ? 7.238 6.233 -12.263 1.00 95.56 100 ARG A C 1
ATOM 778 O O . ARG A 1 100 ? 7.612 5.873 -13.378 1.00 95.56 100 ARG A O 1
ATOM 785 N N . VAL A 1 101 ? 6.405 5.499 -11.526 1.00 96.00 101 VAL A N 1
ATOM 786 C CA . VAL A 1 101 ? 5.908 4.174 -11.944 1.00 96.00 101 VAL A CA 1
ATOM 787 C C . VAL A 1 101 ? 4.528 4.220 -12.607 1.00 96.00 101 VAL A C 1
ATOM 789 O O . VAL A 1 101 ? 4.131 3.254 -13.257 1.00 96.00 101 VAL A O 1
ATOM 792 N N . MET A 1 102 ? 3.802 5.333 -12.503 1.00 94.00 102 MET A N 1
ATOM 793 C CA . MET A 1 102 ? 2.450 5.513 -13.041 1.00 94.00 102 MET A CA 1
ATOM 794 C C . MET A 1 102 ? 2.334 5.178 -14.543 1.00 94.00 102 MET A C 1
ATOM 796 O O . MET A 1 102 ? 1.412 4.438 -14.910 1.00 94.00 102 MET A O 1
ATOM 800 N N . PRO A 1 103 ? 3.265 5.596 -15.431 1.00 94.62 103 PRO A N 1
ATOM 801 C CA . PRO A 1 103 ? 3.161 5.306 -16.865 1.00 94.62 103 PRO A CA 1
ATOM 802 C C . PRO A 1 103 ? 3.311 3.819 -17.222 1.00 94.62 103 PRO A C 1
ATOM 804 O O . PRO A 1 103 ? 3.044 3.424 -18.355 1.00 94.62 103 PRO A O 1
ATOM 807 N N . ILE A 1 104 ? 3.758 2.974 -16.285 1.00 91.69 104 ILE A N 1
ATOM 808 C CA . ILE A 1 104 ? 4.033 1.554 -16.537 1.00 91.69 104 ILE A CA 1
ATOM 809 C C . ILE A 1 104 ? 2.739 0.766 -16.749 1.00 91.69 104 ILE A C 1
ATOM 811 O O . ILE A 1 104 ? 2.679 -0.118 -17.611 1.00 91.69 104 ILE A O 1
ATOM 815 N N . ASN A 1 105 ? 1.713 1.029 -15.936 1.00 92.75 105 ASN A N 1
ATOM 816 C CA . ASN A 1 105 ? 0.443 0.318 -16.015 1.00 92.75 105 ASN A CA 1
ATOM 817 C C . ASN A 1 105 ? -0.693 1.094 -15.342 1.00 92.75 105 ASN A C 1
ATOM 819 O O . ASN A 1 105 ? -0.626 1.384 -14.153 1.00 92.75 105 ASN A O 1
ATOM 823 N N . LYS A 1 106 ? -1.799 1.296 -16.067 1.00 93.69 106 LYS A N 1
ATOM 824 C CA . LYS A 1 106 ? -2.980 2.006 -15.551 1.00 93.69 106 LYS A CA 1
ATOM 825 C C . LYS A 1 106 ? -3.585 1.391 -14.281 1.00 93.69 106 LYS A C 1
ATOM 827 O O . LYS A 1 106 ? -4.028 2.123 -13.409 1.00 93.69 106 LYS A O 1
ATOM 832 N N . ASN A 1 107 ? -3.585 0.058 -14.149 1.00 94.50 107 ASN A N 1
ATOM 833 C CA . ASN A 1 107 ? -4.135 -0.582 -12.947 1.00 94.50 107 ASN A CA 1
ATOM 834 C C . ASN A 1 107 ? -3.195 -0.384 -11.753 1.00 94.50 107 ASN A C 1
ATOM 836 O O . ASN A 1 107 ? -3.671 -0.201 -10.642 1.00 94.50 107 ASN A O 1
ATOM 840 N N . LEU A 1 108 ? -1.875 -0.419 -11.981 1.00 96.06 108 LEU A N 1
ATOM 841 C CA . LEU A 1 108 ? -0.896 -0.125 -10.933 1.00 96.06 108 LEU A CA 1
ATOM 842 C C . LEU A 1 108 ? -1.093 1.301 -10.411 1.00 96.06 108 LEU A C 1
ATOM 844 O O . LEU A 1 108 ? -1.215 1.479 -9.206 1.00 96.06 108 LEU A O 1
ATOM 848 N N . ALA A 1 109 ? -1.191 2.274 -11.320 1.00 96.69 109 ALA A N 1
ATOM 849 C CA . ALA A 1 109 ? -1.494 3.659 -10.977 1.00 96.69 109 ALA A CA 1
ATOM 850 C C . ALA A 1 109 ? -2.778 3.766 -10.142 1.00 96.69 109 ALA A C 1
ATOM 852 O O . ALA A 1 109 ? -2.750 4.305 -9.045 1.00 96.69 109 ALA A O 1
ATOM 853 N N . ALA A 1 110 ? -3.876 3.162 -10.607 1.00 97.06 110 ALA A N 1
ATOM 854 C CA . ALA A 1 110 ? -5.148 3.197 -9.892 1.00 97.06 110 ALA A CA 1
ATOM 855 C C . ALA A 1 110 ? -5.068 2.587 -8.482 1.00 97.06 110 ALA A C 1
ATOM 857 O O . ALA A 1 110 ? -5.612 3.159 -7.546 1.00 97.06 110 ALA A O 1
ATOM 858 N N . HIS A 1 111 ? -4.385 1.449 -8.296 1.00 98.00 111 HIS A N 1
ATOM 859 C CA . HIS A 1 111 ? -4.227 0.871 -6.958 1.00 98.00 111 HIS A CA 1
ATOM 860 C C . HIS A 1 111 ? -3.364 1.741 -6.038 1.00 98.00 111 HIS A C 1
ATOM 862 O O . HIS A 1 111 ? -3.709 1.863 -4.869 1.00 98.00 111 HIS A O 1
ATOM 868 N N . LEU A 1 112 ? -2.279 2.338 -6.543 1.00 98.25 112 LEU A N 1
ATOM 869 C CA . LEU A 1 112 ? -1.422 3.233 -5.755 1.00 98.25 112 LEU A CA 1
ATOM 870 C C . LEU A 1 112 ? -2.177 4.493 -5.315 1.00 98.25 112 LEU A C 1
ATOM 872 O O . LEU A 1 112 ? -2.127 4.849 -4.141 1.00 98.25 112 LEU A O 1
ATOM 876 N N . GLU A 1 113 ? -2.918 5.115 -6.232 1.00 97.25 113 GLU A N 1
ATOM 877 C CA . GLU A 1 113 ? -3.724 6.308 -5.953 1.00 97.25 113 GLU A CA 1
ATOM 878 C C . GLU A 1 113 ? -4.868 6.019 -4.976 1.00 97.25 113 GLU A C 1
ATOM 880 O O . GLU A 1 113 ? -5.074 6.764 -4.017 1.00 97.25 113 GLU A O 1
ATOM 885 N N . LEU A 1 114 ? -5.599 4.913 -5.171 1.00 97.19 114 LEU A N 1
ATOM 886 C CA . LEU A 1 114 ? -6.677 4.513 -4.262 1.00 97.19 114 LEU A CA 1
ATOM 887 C C . LEU A 1 114 ? -6.141 4.181 -2.871 1.00 97.19 114 LEU A C 1
ATOM 889 O O . LEU A 1 114 ? -6.705 4.643 -1.884 1.00 97.19 114 LEU A O 1
ATOM 893 N N . PHE A 1 115 ? -5.035 3.436 -2.784 1.00 97.88 115 PHE A N 1
ATOM 894 C CA . PHE A 1 115 ? -4.359 3.192 -1.513 1.00 97.88 115 PHE A CA 1
ATOM 895 C C . PHE A 1 115 ? -4.027 4.511 -0.806 1.00 97.88 115 PHE A C 1
ATOM 897 O O . PHE A 1 115 ? -4.419 4.693 0.343 1.00 97.88 115 PHE A O 1
ATOM 904 N N . HIS A 1 116 ? -3.353 5.434 -1.495 1.00 97.25 116 HIS A N 1
ATOM 905 C CA . HIS A 1 116 ? -2.915 6.698 -0.909 1.00 97.25 116 HIS A CA 1
ATOM 906 C C . HIS A 1 116 ? -4.091 7.563 -0.451 1.00 97.25 116 HIS A C 1
ATOM 908 O O . HIS A 1 116 ? -4.101 8.057 0.674 1.00 97.25 116 HIS A O 1
ATOM 914 N N . THR A 1 117 ? -5.112 7.690 -1.299 1.00 96.69 117 THR A N 1
ATOM 915 C CA . THR A 1 117 ? -6.318 8.475 -1.012 1.00 96.69 117 THR A CA 1
ATOM 916 C C . THR A 1 117 ? -7.034 7.951 0.227 1.00 96.69 117 THR A C 1
ATOM 918 O O . THR A 1 117 ? -7.355 8.718 1.133 1.00 96.69 117 THR A O 1
ATOM 921 N N . ILE A 1 118 ? -7.262 6.636 0.287 1.00 96.81 118 ILE A N 1
ATOM 922 C CA . ILE A 1 118 ? -7.965 6.002 1.403 1.00 96.81 118 ILE A CA 1
ATOM 923 C C . ILE A 1 118 ? -7.121 6.097 2.678 1.00 96.81 118 ILE A C 1
ATOM 925 O O . ILE A 1 118 ? -7.638 6.468 3.728 1.00 96.81 118 ILE A O 1
ATOM 929 N N . TYR A 1 119 ? -5.818 5.8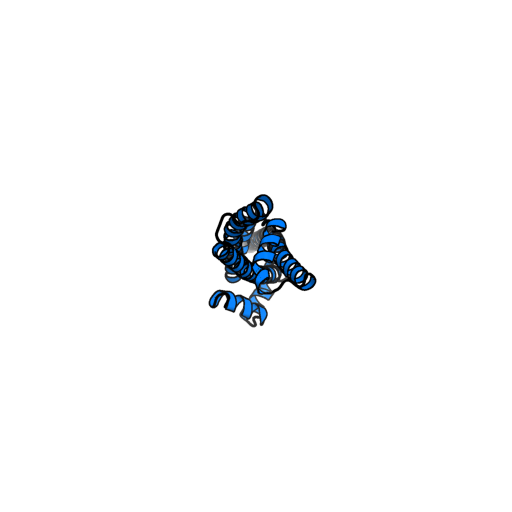24 2.595 1.00 95.81 119 TYR A N 1
ATOM 930 C CA . TYR A 1 119 ? -4.932 5.873 3.757 1.00 95.81 119 TYR A CA 1
ATOM 931 C C . TYR A 1 119 ? -4.845 7.277 4.367 1.00 95.81 119 TYR A C 1
ATOM 933 O O . TYR A 1 119 ? -4.961 7.438 5.580 1.00 95.81 119 TYR A O 1
ATOM 941 N N . THR A 1 120 ? -4.737 8.310 3.533 1.00 94.31 120 THR A N 1
ATOM 942 C CA . THR A 1 120 ? -4.747 9.707 3.988 1.00 94.31 120 THR A CA 1
ATOM 943 C C . THR A 1 120 ? -6.105 10.108 4.573 1.00 94.31 120 THR A C 1
ATOM 945 O O . THR A 1 120 ? -6.156 10.819 5.577 1.00 94.31 120 THR A O 1
ATOM 948 N N . ALA A 1 121 ? -7.219 9.616 4.020 1.00 94.62 121 ALA A N 1
ATOM 949 C CA . ALA A 1 121 ? -8.551 9.871 4.577 1.00 94.62 121 ALA A CA 1
ATOM 950 C C . ALA A 1 121 ? -8.730 9.275 5.989 1.00 94.62 121 ALA A C 1
ATOM 952 O O . ALA A 1 121 ? -9.377 9.888 6.847 1.00 94.62 121 ALA A O 1
ATOM 953 N N . ILE A 1 122 ? -8.118 8.115 6.251 1.00 95.81 122 ILE A N 1
ATOM 954 C CA . ILE A 1 122 ? -8.124 7.458 7.565 1.00 95.81 122 ILE A CA 1
ATOM 955 C C . ILE A 1 122 ? -7.407 8.311 8.621 1.00 95.81 122 ILE A C 1
ATOM 957 O O . ILE A 1 122 ? -7.896 8.393 9.750 1.00 95.81 122 ILE A O 1
ATOM 961 N N . GLU A 1 123 ? -6.302 8.988 8.284 1.00 93.00 123 GLU A N 1
ATOM 962 C CA . GLU A 1 123 ? -5.519 9.786 9.247 1.00 93.00 123 GLU A CA 1
ATOM 963 C C . GLU A 1 123 ? -6.372 10.850 9.954 1.00 93.00 123 GLU A C 1
ATOM 965 O O . GLU A 1 123 ? -6.298 10.996 11.175 1.00 93.00 123 GLU A O 1
ATOM 970 N N . HIS A 1 124 ? -7.263 11.531 9.228 1.00 93.12 124 HIS A N 1
ATOM 971 C CA . HIS A 1 124 ? -8.164 12.522 9.823 1.00 93.12 124 HIS A CA 1
ATOM 972 C C . HIS A 1 124 ? -9.121 11.913 10.860 1.00 93.12 124 HIS A C 1
ATOM 974 O O . HIS A 1 124 ? -9.446 12.542 11.871 1.00 93.12 124 HIS A O 1
ATOM 980 N N . LYS A 1 125 ? -9.586 10.682 10.628 1.00 95.69 125 LYS A N 1
ATOM 981 C CA . LYS A 1 125 ? -10.464 9.962 11.562 1.00 95.69 125 LYS A CA 1
ATOM 982 C C . LYS A 1 125 ? -9.677 9.464 12.769 1.00 95.69 125 LYS A C 1
ATOM 984 O O . LYS A 1 125 ? -10.144 9.623 13.895 1.00 95.69 125 LYS A O 1
ATOM 989 N N . LEU A 1 126 ? -8.470 8.937 12.551 1.00 96.44 126 LEU A N 1
ATOM 990 C CA . LEU A 1 126 ? -7.567 8.520 13.624 1.00 96.44 126 LEU A CA 1
ATOM 991 C C . LEU A 1 126 ? -7.194 9.691 14.538 1.00 96.44 126 LEU A C 1
ATOM 993 O O . LEU A 1 126 ? -7.166 9.516 15.752 1.00 96.44 126 LEU A O 1
ATOM 997 N N . GLU A 1 127 ? -6.972 10.893 13.999 1.00 95.69 127 GLU A N 1
ATOM 998 C CA . GLU A 1 127 ? -6.688 12.078 14.817 1.00 95.69 127 GLU A CA 1
ATOM 999 C C . GLU A 1 127 ? -7.879 12.450 15.715 1.00 95.69 127 GLU A C 1
ATOM 1001 O O . GLU A 1 127 ? -7.707 12.719 16.907 1.00 95.69 127 GLU A O 1
ATOM 1006 N N . ARG A 1 128 ? -9.105 12.425 15.172 1.00 95.88 128 ARG A N 1
ATOM 1007 C CA . ARG A 1 128 ? -10.327 12.669 15.958 1.00 95.88 128 ARG A CA 1
ATOM 1008 C C . ARG A 1 128 ? -10.499 11.619 17.055 1.00 95.88 128 ARG A C 1
ATOM 1010 O O . ARG A 1 128 ? -10.757 11.982 18.198 1.00 95.88 128 ARG A O 1
ATOM 1017 N N . LEU A 1 129 ? -10.309 10.343 16.720 1.00 97.44 129 LEU A N 1
ATOM 1018 C CA . LEU A 1 129 ? -10.372 9.240 17.678 1.00 97.44 129 LEU A CA 1
ATOM 1019 C C . LEU A 1 129 ? -9.277 9.339 18.748 1.00 97.44 129 LEU A C 1
ATOM 1021 O O . LEU A 1 129 ? -9.554 9.052 19.908 1.00 97.44 129 LEU A O 1
ATOM 1025 N N . SER A 1 130 ? -8.067 9.800 18.408 1.00 97.50 130 SER A N 1
ATOM 1026 C CA . SER A 1 130 ? -6.982 10.014 19.380 1.00 97.50 130 SER A CA 1
ATOM 1027 C C . SER A 1 130 ? -7.414 10.960 20.492 1.00 97.50 130 SER A C 1
ATOM 1029 O O . SER A 1 130 ? -7.257 10.630 21.667 1.00 97.50 130 SER A O 1
ATOM 1031 N N . LYS A 1 131 ? -8.051 12.081 20.129 1.00 97.12 131 LYS A N 1
ATOM 1032 C CA . LYS A 1 131 ? -8.571 13.067 21.089 1.00 97.12 131 LYS A CA 1
ATOM 1033 C C . LYS A 1 131 ? -9.652 12.464 21.994 1.00 97.12 131 LYS A C 1
ATOM 1035 O O . LYS A 1 131 ? -9.679 12.750 23.190 1.00 97.12 131 LYS A O 1
ATOM 1040 N N . ASP A 1 132 ? -10.516 11.597 21.461 1.00 97.00 132 ASP A N 1
ATOM 1041 C CA . ASP A 1 132 ? -11.519 10.896 22.273 1.00 97.00 132 ASP A CA 1
ATOM 1042 C C . ASP A 1 132 ? -10.889 9.873 23.226 1.00 97.00 132 ASP A C 1
ATOM 1044 O O . ASP A 1 132 ? -11.246 9.844 24.403 1.00 97.00 132 ASP A O 1
ATOM 1048 N N . PHE A 1 133 ? -9.930 9.064 22.765 1.00 96.50 133 PHE A N 1
ATOM 1049 C CA . PHE A 1 133 ? -9.230 8.097 23.618 1.00 96.50 133 PHE A CA 1
ATOM 1050 C C . PHE A 1 133 ? -8.381 8.776 24.699 1.00 96.50 133 PHE A C 1
ATOM 1052 O O . PHE A 1 133 ? -8.249 8.255 25.806 1.00 96.50 133 PHE A O 1
ATOM 1059 N N . GLU A 1 134 ? -7.790 9.934 24.410 1.00 96.06 134 GLU A N 1
ATOM 1060 C CA . GLU A 1 134 ? -7.131 10.782 25.411 1.00 96.06 134 GLU A CA 1
ATOM 1061 C C . GLU A 1 134 ? -8.132 11.277 26.459 1.00 96.06 134 GLU A C 1
ATOM 1063 O O . GLU A 1 134 ? -7.924 11.050 27.649 1.00 96.06 134 GLU A O 1
ATOM 1068 N N . ALA A 1 135 ? -9.273 11.830 26.041 1.00 95.75 135 ALA A N 1
ATOM 1069 C CA . ALA A 1 135 ? -10.309 12.279 26.969 1.00 95.75 135 ALA A CA 1
ATOM 1070 C C . ALA A 1 135 ? -10.891 11.140 27.824 1.00 95.75 135 ALA A C 1
ATOM 1072 O O . ALA A 1 135 ? -11.143 11.342 29.011 1.00 95.75 135 ALA A O 1
ATOM 1073 N N . ILE A 1 136 ? -11.052 9.933 27.271 1.00 95.38 136 ILE A N 1
ATOM 1074 C CA . ILE A 1 136 ? -11.461 8.751 28.043 1.00 95.38 136 ILE A CA 1
ATOM 1075 C C . ILE A 1 136 ? -10.421 8.427 29.120 1.00 95.38 136 ILE A C 1
ATOM 1077 O O . ILE A 1 136 ? -10.794 8.184 30.265 1.00 95.38 136 ILE A O 1
ATOM 1081 N N . ARG A 1 137 ? -9.126 8.453 28.779 1.00 94.38 137 ARG A N 1
A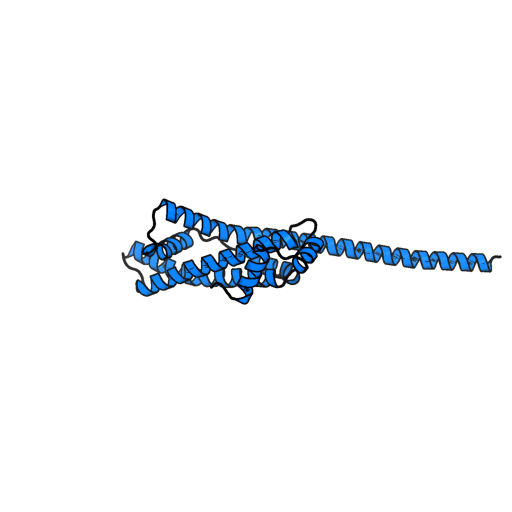TOM 1082 C CA . ARG A 1 137 ? -8.039 8.169 29.730 1.00 94.38 137 ARG A CA 1
ATOM 1083 C C . ARG A 1 137 ? -7.938 9.213 30.841 1.00 94.38 137 ARG A C 1
ATOM 1085 O O . ARG A 1 137 ? -7.660 8.848 31.977 1.00 94.38 137 ARG A O 1
ATOM 1092 N N . GLU A 1 138 ? -8.178 10.483 30.529 1.00 95.81 138 GLU A N 1
ATOM 1093 C CA . GLU A 1 138 ? -8.066 11.587 31.492 1.00 95.81 138 GLU A CA 1
ATOM 1094 C C . GLU A 1 138 ? -9.334 11.809 32.326 1.00 95.81 138 GLU A C 1
ATOM 1096 O O . GLU A 1 138 ? -9.260 12.099 33.517 1.00 95.81 138 GLU A O 1
ATOM 1101 N N . LYS A 1 139 ? -10.508 11.729 31.692 1.00 95.44 139 LYS A N 1
ATOM 1102 C CA . LYS A 1 139 ? -11.794 12.196 32.244 1.00 95.44 139 LYS A CA 1
ATOM 1103 C C . LYS A 1 139 ? -12.830 11.081 32.374 1.00 95.44 139 LYS A C 1
ATOM 1105 O O . LYS A 1 139 ? -13.945 11.345 32.819 1.00 95.44 139 LYS A O 1
ATOM 1110 N N . GLY A 1 140 ? -12.505 9.861 31.944 1.00 93.69 140 GLY A N 1
ATOM 1111 C CA . GLY A 1 140 ? -13.412 8.711 31.961 1.00 93.69 140 GLY A CA 1
ATOM 1112 C C . GLY A 1 140 ? -14.532 8.761 30.917 1.00 93.69 140 GLY A C 1
ATOM 1113 O O . GLY A 1 140 ? -15.406 7.899 30.935 1.00 93.69 140 GLY A O 1
ATOM 1114 N N . LYS A 1 141 ? -14.542 9.754 30.016 1.00 93.81 141 LYS A N 1
ATOM 1115 C CA . LYS A 1 141 ? -15.556 9.894 28.960 1.00 93.81 141 LYS A CA 1
ATOM 1116 C C . LYS A 1 141 ? -14.984 10.526 27.682 1.00 93.81 141 LYS A C 1
ATOM 1118 O O . LYS A 1 141 ? -14.111 11.389 27.793 1.00 93.81 141 LYS A O 1
ATOM 1123 N N . PRO A 1 142 ? -15.474 10.137 26.491 1.00 94.06 142 PRO A N 1
ATOM 1124 C CA . PRO A 1 142 ? -15.054 10.751 25.232 1.00 94.06 142 PRO A CA 1
ATOM 1125 C C . PRO A 1 142 ? -15.526 12.205 25.114 1.00 94.06 142 PRO A C 1
ATOM 1127 O O . PRO A 1 142 ? -16.430 12.647 25.830 1.00 94.06 142 PRO A O 1
ATOM 1130 N N . ILE A 1 143 ? -14.908 12.954 24.194 1.00 95.19 143 ILE A N 1
ATOM 1131 C CA . ILE A 1 143 ? -15.322 14.329 23.868 1.00 95.19 143 ILE A CA 1
ATOM 1132 C C . ILE A 1 143 ? -16.652 14.290 23.113 1.00 95.19 143 ILE A C 1
ATOM 1134 O O . ILE A 1 143 ? -17.526 15.130 23.327 1.00 95.19 143 ILE A O 1
ATOM 1138 N N . ARG A 1 144 ? -16.791 13.311 22.218 1.00 95.50 144 ARG A N 1
ATOM 1139 C CA . ARG A 1 144 ? -17.960 13.105 21.357 1.00 95.50 144 ARG A CA 1
ATOM 1140 C C . ARG A 1 144 ? -18.848 11.975 21.877 1.00 95.50 144 ARG A C 1
ATOM 1142 O O . ARG A 1 144 ? -18.479 11.263 22.804 1.00 95.50 144 ARG A O 1
ATOM 1149 N N . SER A 1 145 ? -20.029 11.797 21.280 1.00 96.00 145 SER A N 1
ATOM 1150 C CA . SER A 1 145 ? -20.904 10.668 21.621 1.00 96.00 145 SER A CA 1
ATOM 1151 C C . SER A 1 145 ? -20.245 9.324 21.284 1.00 96.00 145 SER A C 1
ATOM 1153 O O . SER A 1 145 ? -19.514 9.210 20.296 1.00 96.00 145 SER A O 1
ATOM 1155 N N . ASN A 1 146 ? -20.557 8.287 22.071 1.00 93.94 146 ASN A N 1
ATOM 1156 C CA . ASN A 1 146 ? -20.082 6.921 21.819 1.00 93.94 146 ASN A CA 1
ATOM 1157 C C . ASN A 1 146 ? -20.462 6.437 20.412 1.00 93.94 146 ASN A C 1
ATOM 1159 O O . ASN A 1 146 ? -19.656 5.803 19.743 1.00 93.94 146 ASN A O 1
ATOM 1163 N N . GLU A 1 147 ? -21.659 6.787 19.938 1.00 95.38 147 GLU A N 1
ATOM 1164 C CA . GLU A 1 147 ? -22.138 6.452 18.592 1.00 95.38 147 GLU A CA 1
ATOM 1165 C C . GLU A 1 147 ? -21.262 7.072 17.495 1.00 95.38 147 GLU A C 1
ATOM 1167 O O . GLU A 1 147 ? -20.874 6.384 16.554 1.00 95.38 147 GLU A O 1
ATOM 1172 N N . SER A 1 148 ? -20.886 8.352 17.625 1.00 95.94 148 SER A N 1
ATOM 1173 C CA . SER A 1 148 ? -20.000 9.004 16.651 1.00 95.94 148 SER A CA 1
ATOM 1174 C C . SER A 1 148 ? -18.600 8.395 16.661 1.00 95.94 148 SER A C 1
ATOM 1176 O O . SER A 1 148 ? -17.972 8.298 15.607 1.00 95.94 148 SER A O 1
ATOM 1178 N N . MET A 1 149 ? -18.105 8.014 17.838 1.00 96.38 149 MET A N 1
ATOM 1179 C CA . MET A 1 149 ? -16.802 7.377 17.999 1.00 96.38 149 MET A CA 1
ATOM 1180 C C . MET A 1 149 ? -16.787 5.970 17.382 1.00 96.38 149 MET A C 1
ATOM 1182 O O . MET A 1 149 ? -15.866 5.642 16.638 1.00 96.38 149 MET A O 1
ATOM 1186 N N . LEU A 1 150 ? -17.828 5.171 17.635 1.00 96.25 150 LEU A N 1
ATOM 1187 C CA . LEU A 1 150 ? -18.028 3.851 17.029 1.00 96.25 150 LEU A CA 1
ATOM 1188 C C . LEU A 1 150 ? -18.105 3.944 15.503 1.00 96.25 150 LEU A C 1
ATOM 1190 O O . LEU A 1 150 ? -17.401 3.213 14.813 1.00 96.25 150 LEU A O 1
ATOM 1194 N N . ALA A 1 151 ? -18.887 4.890 14.976 1.00 96.81 151 ALA A N 1
ATOM 1195 C CA . ALA A 1 151 ? -19.019 5.090 13.536 1.00 96.81 151 ALA A CA 1
ATOM 1196 C C . ALA A 1 151 ? -17.679 5.438 12.867 1.00 96.81 151 ALA A C 1
ATOM 1198 O O . ALA A 1 151 ? -17.351 4.888 11.817 1.00 96.81 151 ALA A O 1
ATOM 1199 N N . ASP A 1 152 ? -16.876 6.323 13.469 1.00 97.69 152 ASP A N 1
ATOM 1200 C CA . ASP A 1 152 ? -15.540 6.630 12.949 1.00 97.69 152 ASP A CA 1
ATOM 1201 C C . ASP A 1 152 ? -14.620 5.400 13.001 1.00 97.69 152 ASP A C 1
ATOM 1203 O O . ASP A 1 152 ? -13.895 5.153 12.039 1.00 97.69 152 ASP A O 1
ATOM 1207 N N . ALA A 1 153 ? -14.657 4.622 14.087 1.00 97.94 153 ALA A N 1
ATOM 1208 C CA . ALA A 1 153 ? -13.830 3.427 14.245 1.00 97.94 153 ALA A CA 1
ATOM 1209 C C . ALA A 1 153 ? -14.176 2.327 13.226 1.00 97.94 153 ALA A C 1
ATOM 1211 O O . ALA A 1 153 ? -13.278 1.699 12.663 1.00 97.94 153 ALA A O 1
ATOM 1212 N N . ASP A 1 154 ? -15.463 2.131 12.936 1.00 97.88 154 ASP A N 1
ATOM 1213 C CA . ASP A 1 154 ? -15.925 1.212 11.891 1.00 97.88 154 ASP A CA 1
ATOM 1214 C C . ASP A 1 154 ? -15.455 1.652 10.504 1.00 97.88 154 ASP A C 1
ATOM 1216 O O . ASP A 1 154 ? -14.997 0.830 9.704 1.00 97.88 154 ASP A O 1
ATOM 1220 N N . ILE A 1 155 ? -15.534 2.956 10.217 1.00 97.44 155 ILE A N 1
ATOM 1221 C CA . ILE A 1 155 ? -15.040 3.503 8.954 1.00 97.44 155 ILE A CA 1
ATOM 1222 C C . ILE A 1 155 ? -13.531 3.277 8.838 1.00 97.44 155 ILE A C 1
ATOM 1224 O O . ILE A 1 155 ? -13.092 2.771 7.811 1.00 97.44 155 ILE A O 1
ATOM 1228 N N . VAL A 1 156 ? -12.760 3.582 9.887 1.00 97.81 156 VAL A N 1
ATOM 1229 C CA . VAL A 1 156 ? -11.308 3.349 9.931 1.00 97.81 156 VAL A CA 1
ATOM 1230 C C . VAL A 1 156 ? -10.986 1.888 9.649 1.00 97.81 156 VAL A C 1
ATOM 1232 O O . VAL A 1 156 ? -10.163 1.610 8.783 1.00 97.81 156 VAL A O 1
ATOM 1235 N N . LEU A 1 157 ? -11.636 0.947 10.338 1.00 97.69 157 LEU A N 1
ATOM 1236 C CA . LEU A 1 157 ? -11.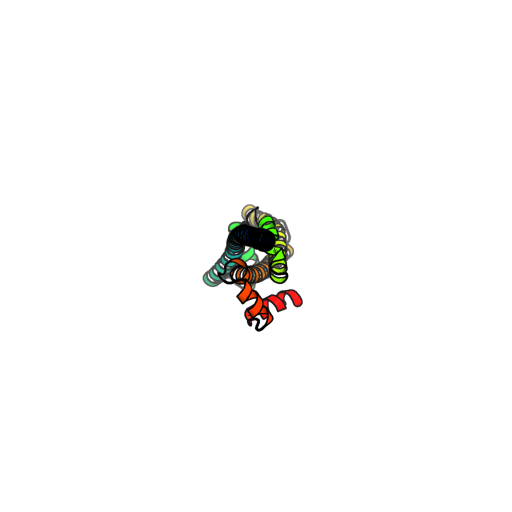386 -0.480 10.147 1.00 97.69 157 LEU A CA 1
ATOM 1237 C C . LEU A 1 157 ? -11.661 -0.916 8.700 1.00 97.69 157 LEU A C 1
ATOM 1239 O O . LEU A 1 157 ? -10.846 -1.619 8.098 1.00 97.69 157 LEU A O 1
ATOM 1243 N N . ARG A 1 158 ? -12.809 -0.516 8.143 1.00 97.25 158 ARG A N 1
ATOM 1244 C CA . ARG A 1 158 ? -13.205 -0.876 6.777 1.00 97.25 158 ARG A CA 1
ATOM 1245 C C . ARG A 1 158 ? -12.265 -0.262 5.746 1.00 97.25 158 ARG A C 1
ATOM 1247 O O . ARG A 1 158 ? -11.711 -0.987 4.928 1.00 97.25 158 ARG A O 1
ATOM 1254 N N . GLU A 1 159 ? -12.061 1.049 5.808 1.00 96.88 159 GLU A N 1
ATOM 1255 C CA . GLU A 1 159 ? -11.197 1.775 4.875 1.00 96.88 159 GLU A CA 1
ATOM 1256 C C . GLU A 1 159 ? -9.758 1.270 4.954 1.00 96.88 159 GLU A C 1
ATOM 1258 O O . GLU A 1 159 ? -9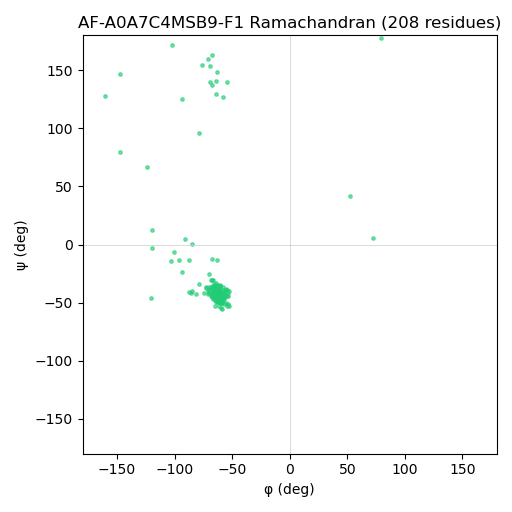.105 1.118 3.926 1.00 96.88 159 GLU A O 1
ATOM 1263 N N . PHE A 1 160 ? -9.268 0.927 6.147 1.00 97.06 160 PHE A N 1
ATOM 1264 C CA . PHE A 1 160 ? -7.932 0.365 6.297 1.00 97.06 160 PHE A CA 1
ATOM 1265 C C . PHE A 1 160 ? -7.807 -0.991 5.593 1.00 97.06 160 PHE A C 1
ATOM 1267 O O . PHE A 1 160 ? -6.830 -1.219 4.883 1.00 97.06 160 PHE A O 1
ATOM 1274 N N . LYS A 1 161 ? -8.806 -1.877 5.718 1.00 96.31 161 LYS A N 1
ATOM 1275 C CA . LYS A 1 161 ? -8.838 -3.162 4.991 1.00 96.31 161 LYS A CA 1
ATOM 1276 C C . LYS A 1 161 ? -8.905 -2.979 3.475 1.00 96.31 161 LYS A C 1
ATOM 1278 O O . LYS A 1 161 ? -8.245 -3.709 2.730 1.00 96.31 161 LYS A O 1
ATOM 1283 N N . THR A 1 162 ? -9.648 -1.983 3.007 1.00 96.44 162 THR A N 1
ATOM 1284 C CA . THR A 1 162 ? -9.657 -1.618 1.589 1.00 96.44 162 THR A CA 1
ATOM 1285 C C . THR A 1 162 ? -8.279 -1.123 1.154 1.00 96.44 162 THR A C 1
ATOM 1287 O O . THR A 1 162 ? -7.718 -1.622 0.174 1.00 96.44 162 THR A O 1
ATOM 1290 N N . ALA A 1 163 ? -7.665 -0.214 1.915 1.00 96.88 163 ALA A N 1
ATOM 1291 C CA . ALA A 1 163 ? -6.327 0.295 1.635 1.00 96.88 163 ALA A CA 1
ATOM 1292 C C . ALA A 1 163 ? -5.292 -0.839 1.566 1.00 96.88 163 ALA A C 1
ATOM 1294 O O . ALA A 1 163 ? -4.540 -0.910 0.594 1.00 96.88 163 ALA A O 1
ATOM 1295 N N . THR A 1 164 ? -5.278 -1.778 2.518 1.00 96.56 164 THR A N 1
ATOM 1296 C CA . THR A 1 164 ? -4.344 -2.920 2.489 1.00 96.56 164 THR A CA 1
ATOM 1297 C C . THR A 1 164 ? -4.584 -3.846 1.298 1.00 96.56 164 THR A C 1
ATOM 1299 O O . THR A 1 164 ? -3.625 -4.372 0.731 1.00 96.56 164 THR A O 1
ATOM 1302 N N . THR A 1 165 ? -5.831 -3.997 0.846 1.00 96.38 165 THR A N 1
ATOM 1303 C CA . THR A 1 165 ? -6.161 -4.765 -0.363 1.00 96.38 165 THR A CA 1
ATOM 1304 C C . THR A 1 165 ? -5.599 -4.096 -1.622 1.00 96.38 165 THR A C 1
ATOM 1306 O O . THR A 1 165 ? -4.965 -4.757 -2.455 1.00 96.38 165 THR A O 1
ATOM 1309 N N . HIS A 1 166 ? -5.748 -2.773 -1.753 1.00 97.56 166 HIS A N 1
ATOM 1310 C CA . HIS A 1 166 ? -5.118 -2.015 -2.838 1.00 97.56 166 HIS A CA 1
ATOM 1311 C C . HIS A 1 166 ? -3.589 -2.049 -2.748 1.00 97.56 166 HIS A C 1
ATOM 1313 O O . HIS A 1 166 ? -2.933 -2.239 -3.775 1.00 97.56 166 HIS A O 1
ATOM 1319 N N . ALA A 1 167 ? -3.028 -1.953 -1.541 1.00 97.69 167 ALA A N 1
ATOM 1320 C CA . ALA A 1 167 ? -1.594 -2.053 -1.306 1.00 97.69 167 ALA A CA 1
ATOM 1321 C C . ALA A 1 167 ? -1.037 -3.403 -1.760 1.00 97.69 167 ALA A C 1
ATOM 1323 O O . ALA A 1 167 ? -0.051 -3.446 -2.491 1.00 97.69 167 ALA A O 1
ATOM 1324 N N . TYR A 1 168 ? -1.712 -4.500 -1.418 1.00 97.00 168 TYR A N 1
ATOM 1325 C CA . TYR A 1 168 ? -1.332 -5.842 -1.846 1.00 97.00 168 TYR A CA 1
ATOM 1326 C C . TYR A 1 168 ? -1.364 -5.992 -3.376 1.00 97.00 168 TYR A C 1
ATOM 1328 O O . TYR A 1 168 ? -0.413 -6.490 -3.984 1.00 97.00 168 TYR A O 1
ATOM 1336 N N . CYS A 1 169 ? -2.422 -5.508 -4.035 1.00 97.25 169 CYS A N 1
ATOM 1337 C CA . CYS A 1 169 ? -2.495 -5.515 -5.496 1.00 97.25 169 CYS A CA 1
ATOM 1338 C C . CYS A 1 169 ? -1.382 -4.667 -6.139 1.00 97.25 169 CYS A C 1
ATOM 1340 O O . CYS A 1 169 ? -0.769 -5.103 -7.119 1.00 97.25 169 CYS A O 1
ATOM 1342 N N . ALA A 1 170 ? -1.092 -3.481 -5.596 1.00 97.75 170 ALA A N 1
ATOM 1343 C CA . ALA A 1 170 ? -0.016 -2.615 -6.073 1.00 97.75 170 ALA A CA 1
ATOM 1344 C C . ALA A 1 170 ? 1.367 -3.254 -5.874 1.00 97.75 170 ALA A C 1
ATOM 1346 O O . ALA A 1 170 ? 2.149 -3.290 -6.823 1.00 97.75 170 ALA A O 1
ATOM 1347 N N . GLU A 1 171 ? 1.638 -3.835 -4.703 1.00 97.12 171 GLU A N 1
ATOM 1348 C CA . GLU A 1 171 ? 2.863 -4.578 -4.380 1.00 97.12 171 GLU A CA 1
ATOM 1349 C C . GLU A 1 171 ? 3.119 -5.663 -5.435 1.00 97.12 171 GLU A C 1
ATOM 1351 O O . GLU A 1 171 ? 4.158 -5.685 -6.094 1.00 97.12 171 GLU A O 1
ATOM 1356 N N . GLN A 1 172 ? 2.119 -6.508 -5.695 1.00 94.75 172 GLN A N 1
ATOM 1357 C CA . GLN A 1 172 ? 2.222 -7.601 -6.664 1.00 94.75 172 GLN A CA 1
ATOM 1358 C C . GLN A 1 172 ? 2.464 -7.103 -8.093 1.00 94.75 172 GLN A C 1
ATOM 1360 O O . GLN A 1 172 ? 3.227 -7.707 -8.859 1.00 94.75 172 GLN A O 1
ATOM 1365 N N . LEU A 1 173 ? 1.820 -5.998 -8.473 1.00 94.75 173 LEU A N 1
ATOM 1366 C CA . LEU A 1 173 ? 2.024 -5.363 -9.769 1.00 94.75 173 LEU A CA 1
ATOM 1367 C C . LEU A 1 173 ? 3.431 -4.763 -9.888 1.00 94.75 173 LEU A C 1
ATOM 1369 O O . LEU A 1 173 ? 4.072 -4.977 -10.919 1.00 94.75 173 LEU A O 1
ATOM 1373 N N . LEU A 1 174 ? 3.942 -4.093 -8.852 1.00 96.38 174 LEU A N 1
ATOM 1374 C CA . LEU A 1 174 ? 5.311 -3.568 -8.801 1.00 96.38 174 LEU A CA 1
ATOM 1375 C C . LEU A 1 174 ? 6.336 -4.695 -8.919 1.00 96.38 174 LEU A C 1
ATOM 1377 O O . LEU A 1 174 ? 7.216 -4.637 -9.781 1.00 96.38 174 LEU A O 1
ATOM 1381 N N . SER A 1 175 ? 6.181 -5.771 -8.146 1.00 94.12 175 SER A N 1
ATOM 1382 C CA . SER A 1 175 ? 7.090 -6.918 -8.192 1.00 94.12 175 SER A CA 1
ATOM 1383 C C . SER A 1 175 ? 7.172 -7.541 -9.587 1.00 94.12 175 SER A C 1
ATOM 1385 O O . SER A 1 175 ? 8.247 -7.930 -10.043 1.00 94.12 175 SER A O 1
ATOM 1387 N N . ARG A 1 176 ? 6.048 -7.628 -10.311 1.00 90.94 176 ARG A N 1
ATOM 1388 C CA . ARG A 1 176 ? 5.997 -8.274 -11.636 1.00 90.94 176 ARG A CA 1
ATOM 1389 C C . ARG A 1 176 ? 6.388 -7.354 -12.785 1.00 90.94 176 ARG A C 1
ATOM 1391 O O . ARG A 1 176 ? 7.025 -7.819 -13.728 1.00 90.94 176 ARG A O 1
ATOM 1398 N N . LEU A 1 177 ? 5.965 -6.093 -12.742 1.00 92.19 177 LEU A N 1
ATOM 1399 C CA . LEU A 1 177 ? 6.120 -5.142 -13.845 1.00 92.19 177 LEU A CA 1
ATOM 1400 C C . LEU A 1 177 ? 7.380 -4.288 -13.721 1.00 92.19 177 LEU A C 1
ATOM 1402 O O . LEU A 1 177 ? 7.865 -3.786 -14.738 1.00 92.19 177 LEU A O 1
ATOM 1406 N N . VAL A 1 178 ? 7.895 -4.122 -12.500 1.00 93.19 178 VAL A N 1
ATOM 1407 C CA . VAL A 1 178 ? 9.024 -3.236 -12.209 1.00 93.19 178 VAL A CA 1
ATOM 1408 C C . VAL A 1 178 ? 10.202 -3.980 -11.602 1.00 93.19 178 VAL A C 1
ATOM 1410 O O . VAL A 1 178 ? 11.302 -3.819 -12.096 1.00 93.19 178 VAL A O 1
ATOM 1413 N N . LEU A 1 179 ? 10.021 -4.848 -10.614 1.00 92.62 179 LEU A N 1
ATOM 1414 C CA . LEU A 1 179 ? 11.178 -5.466 -9.942 1.00 92.62 179 LEU A CA 1
ATOM 1415 C C . LEU A 1 179 ? 11.687 -6.744 -10.624 1.00 92.62 179 LEU A C 1
ATOM 1417 O O . LEU A 1 179 ? 12.778 -7.213 -10.327 1.00 92.62 179 LEU A O 1
ATOM 1421 N N . ASN A 1 180 ? 10.924 -7.317 -11.555 1.00 90.81 180 ASN A N 1
ATOM 1422 C CA . ASN A 1 180 ? 11.323 -8.550 -12.233 1.00 90.81 180 ASN A CA 1
ATOM 1423 C C . ASN A 1 180 ? 12.403 -8.319 -13.310 1.00 90.81 180 ASN A C 1
ATOM 1425 O O . ASN A 1 180 ? 12.459 -7.259 -13.937 1.00 90.81 180 ASN A O 1
ATOM 1429 N N . ASN A 1 181 ? 13.185 -9.363 -13.598 1.00 82.31 181 ASN A N 1
ATOM 1430 C CA . ASN A 1 181 ? 14.245 -9.367 -14.612 1.00 82.31 181 ASN A CA 1
ATOM 1431 C C . ASN A 1 181 ? 13.698 -9.269 -16.047 1.00 82.31 181 ASN A C 1
ATOM 1433 O O . ASN A 1 181 ? 14.337 -8.680 -16.913 1.00 82.31 181 ASN A O 1
ATOM 1437 N N . PHE A 1 182 ? 12.493 -9.800 -16.296 1.00 85.94 182 PHE A N 1
ATOM 1438 C CA . PHE A 1 182 ? 11.865 -9.825 -17.627 1.00 85.94 182 PHE A CA 1
ATOM 1439 C C . PHE A 1 182 ? 10.479 -9.152 -17.625 1.00 85.94 182 PHE A C 1
ATOM 1441 O O . PHE A 1 182 ? 9.452 -9.818 -17.808 1.00 85.94 182 PHE A O 1
ATOM 1448 N N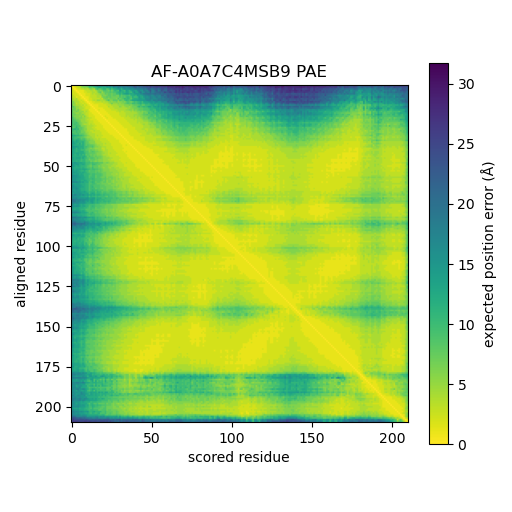 . PRO A 1 183 ? 10.409 -7.824 -17.410 1.00 78.81 183 PRO A N 1
ATOM 1449 C CA . PRO A 1 183 ? 9.142 -7.103 -17.273 1.00 78.81 183 PRO A CA 1
ATOM 1450 C C . PRO A 1 183 ? 8.318 -7.117 -18.569 1.00 78.81 183 PRO A C 1
ATOM 1452 O O . PRO A 1 183 ? 7.097 -7.264 -18.525 1.00 78.81 183 PRO A O 1
ATOM 1455 N N . THR A 1 184 ? 8.969 -7.024 -19.732 1.00 82.56 184 THR A N 1
ATOM 1456 C CA . THR A 1 184 ? 8.313 -6.996 -21.050 1.00 82.56 184 THR A CA 1
ATOM 1457 C C . THR A 1 184 ? 7.571 -8.299 -21.338 1.00 82.56 184 THR A C 1
ATOM 1459 O O . THR A 1 184 ? 6.408 -8.279 -21.736 1.00 82.56 184 THR A O 1
ATOM 1462 N N . TRP A 1 185 ? 8.201 -9.439 -21.036 1.00 85.00 185 TRP A N 1
ATOM 1463 C CA . TRP A 1 185 ? 7.578 -10.756 -21.173 1.00 85.00 185 TRP A CA 1
ATOM 1464 C C . TRP A 1 185 ? 6.362 -10.909 -20.254 1.00 85.00 185 TRP A C 1
ATOM 1466 O O . TRP A 1 185 ? 5.305 -11.372 -20.674 1.00 85.00 185 TRP A O 1
ATOM 1476 N N . ARG A 1 186 ? 6.473 -10.457 -18.998 1.00 82.94 186 ARG A N 1
ATOM 1477 C CA . ARG A 1 186 ? 5.369 -10.494 -18.023 1.00 82.94 186 ARG A CA 1
ATOM 1478 C C . ARG A 1 186 ? 4.189 -9.622 -18.452 1.00 82.94 186 ARG A C 1
ATOM 1480 O O . ARG A 1 186 ? 3.045 -10.030 -18.252 1.00 82.94 186 ARG A O 1
ATOM 1487 N N . ARG A 1 187 ? 4.453 -8.454 -19.051 1.00 82.25 187 ARG A N 1
ATOM 1488 C CA . ARG A 1 187 ? 3.411 -7.593 -19.637 1.00 82.25 187 ARG A CA 1
ATOM 1489 C C . ARG A 1 187 ? 2.662 -8.332 -20.741 1.00 82.25 187 ARG A C 1
ATOM 1491 O O . ARG A 1 187 ? 1.439 -8.394 -20.680 1.00 82.25 187 ARG A O 1
ATOM 1498 N N . LEU A 1 188 ? 3.383 -8.951 -21.675 1.00 85.56 188 LEU A N 1
ATOM 1499 C CA . LEU A 1 188 ? 2.776 -9.717 -22.764 1.00 85.56 188 LEU A CA 1
ATOM 1500 C C . LEU A 1 188 ? 1.971 -10.916 -22.237 1.00 85.56 188 LEU A C 1
ATOM 1502 O O . LEU A 1 188 ? 0.805 -11.082 -22.589 1.00 85.56 188 LEU A O 1
ATOM 1506 N N . ARG A 1 189 ? 2.542 -11.689 -21.303 1.00 89.25 189 ARG A N 1
ATOM 1507 C CA . ARG A 1 189 ? 1.866 -12.817 -20.642 1.00 89.25 189 ARG A CA 1
ATOM 1508 C C . ARG A 1 189 ? 0.543 -12.397 -20.013 1.00 89.25 189 ARG A C 1
ATOM 1510 O O . ARG A 1 189 ? -0.439 -13.112 -20.138 1.00 89.25 189 ARG A O 1
ATOM 1517 N N . ARG A 1 190 ? 0.508 -11.255 -19.326 1.00 83.75 190 ARG A N 1
ATOM 1518 C CA . ARG A 1 190 ? -0.702 -10.763 -18.655 1.00 83.75 190 ARG A CA 1
ATOM 1519 C C . ARG A 1 190 ? -1.808 -10.378 -19.642 1.00 83.75 190 ARG A C 1
ATOM 1521 O O . ARG A 1 190 ? -2.974 -10.497 -19.290 1.00 83.75 190 ARG A O 1
ATOM 1528 N N . ILE A 1 191 ? -1.454 -9.920 -20.844 1.00 84.50 191 ILE A N 1
ATOM 1529 C CA . ILE A 1 191 ? -2.433 -9.623 -21.899 1.00 84.50 191 ILE A CA 1
ATOM 1530 C C . ILE A 1 191 ? -3.046 -10.925 -22.429 1.00 84.50 191 ILE A C 1
ATOM 1532 O O . ILE A 1 191 ? -4.252 -10.990 -22.626 1.00 84.50 191 ILE A O 1
ATOM 1536 N N . ILE A 1 192 ? -2.225 -11.962 -22.614 1.00 88.50 192 ILE A N 1
ATOM 1537 C CA . ILE A 1 192 ? -2.651 -13.233 -23.219 1.00 88.50 192 ILE A CA 1
ATOM 1538 C C . ILE A 1 192 ? -3.355 -14.148 -22.202 1.00 88.50 192 ILE A C 1
ATOM 1540 O O . ILE A 1 192 ? -4.354 -14.783 -22.519 1.00 88.50 192 ILE A O 1
ATOM 1544 N N . SER A 1 193 ? -2.834 -14.244 -20.978 1.00 89.75 193 SER A N 1
ATOM 1545 C CA . SER A 1 193 ? -3.309 -15.169 -19.941 1.00 89.75 193 SER A CA 1
ATOM 1546 C C . SER A 1 193 ? -3.140 -14.562 -18.535 1.00 89.75 193 SER A C 1
ATOM 1548 O O . SER A 1 193 ? -2.163 -14.849 -17.822 1.00 89.75 193 SER A O 1
ATOM 1550 N N . PRO A 1 194 ? -4.062 -13.673 -18.114 1.00 87.31 194 PRO A N 1
ATOM 1551 C CA . PRO A 1 194 ? -4.017 -13.056 -16.792 1.00 87.31 194 PRO A CA 1
ATOM 1552 C C . PRO A 1 194 ? -4.267 -14.099 -15.699 1.00 87.31 194 PRO A C 1
ATOM 1554 O O . PRO A 1 194 ? -5.157 -14.941 -15.823 1.00 87.31 194 PRO A O 1
ATOM 1557 N N . SER A 1 195 ? -3.501 -14.043 -14.605 1.00 88.75 195 SER A N 1
ATOM 1558 C CA . SER A 1 195 ? -3.707 -14.977 -13.485 1.00 88.75 195 SER A CA 1
ATOM 1559 C C . SER A 1 195 ? -4.999 -14.670 -12.721 1.00 88.75 195 SER A C 1
ATOM 1561 O O . SER A 1 195 ? -5.487 -13.541 -12.756 1.00 88.75 195 SER A O 1
ATOM 1563 N N . SER A 1 196 ? -5.532 -15.644 -11.976 1.00 88.19 196 SER A N 1
ATOM 1564 C CA . SER A 1 196 ? -6.732 -15.462 -11.135 1.00 88.19 196 SER A CA 1
ATOM 1565 C C . SER A 1 196 ? -6.609 -14.261 -10.192 1.00 88.19 196 SER A C 1
ATOM 1567 O O . SER A 1 196 ? -7.537 -13.471 -10.036 1.00 88.19 196 SER A O 1
ATOM 1569 N N . HIS A 1 197 ? -5.423 -14.061 -9.622 1.00 86.75 197 HIS A N 1
ATOM 1570 C CA . HIS A 1 197 ? -5.147 -12.911 -8.777 1.00 86.75 197 HIS A CA 1
ATOM 1571 C C . HIS A 1 197 ? -5.160 -11.581 -9.554 1.00 86.75 197 HIS A C 1
ATOM 1573 O O . HIS A 1 197 ? -5.735 -10.604 -9.077 1.00 86.75 197 HIS A O 1
ATOM 1579 N N . GLU A 1 198 ? -4.576 -11.531 -10.756 1.00 88.81 198 GLU A N 1
ATOM 1580 C CA . GLU A 1 198 ? -4.607 -10.327 -11.604 1.00 88.81 198 GLU A CA 1
ATOM 1581 C C . GLU A 1 198 ? -6.037 -9.975 -12.017 1.00 88.81 198 GLU A C 1
ATOM 1583 O O . GLU A 1 198 ? -6.400 -8.798 -12.039 1.00 88.81 198 GLU A O 1
ATOM 1588 N N . GLN A 1 199 ? -6.857 -10.991 -12.292 1.00 90.62 199 GLN A N 1
ATOM 1589 C CA . GLN A 1 199 ? -8.282 -10.821 -12.551 1.00 90.62 199 GLN A CA 1
ATOM 1590 C C . GLN A 1 199 ? -8.996 -10.258 -11.319 1.00 90.62 199 GLN A C 1
ATOM 1592 O O . GLN A 1 199 ? -9.762 -9.312 -11.462 1.00 90.62 199 GLN A O 1
ATOM 1597 N N . ARG A 1 200 ? -8.689 -10.753 -10.111 1.00 91.06 200 ARG A N 1
ATOM 1598 C CA . ARG A 1 200 ? -9.254 -10.237 -8.853 1.00 91.06 200 ARG A CA 1
ATOM 1599 C C . ARG A 1 200 ? -8.910 -8.767 -8.615 1.00 91.06 200 ARG A C 1
ATOM 1601 O O . ARG A 1 200 ? -9.810 -7.981 -8.357 1.00 91.06 200 ARG A O 1
ATOM 1608 N N . CYS A 1 201 ? -7.643 -8.380 -8.767 1.00 92.62 201 CYS A N 1
ATOM 1609 C CA . CYS A 1 201 ? -7.231 -6.977 -8.631 1.00 92.62 201 CYS A CA 1
ATOM 1610 C C . CYS A 1 201 ? -7.885 -6.086 -9.694 1.00 92.62 201 CYS A C 1
ATOM 1612 O O . CYS A 1 201 ? -8.305 -4.970 -9.413 1.00 92.62 201 CYS A O 1
ATOM 1614 N N . HIS A 1 202 ? -8.017 -6.581 -10.927 1.00 93.19 202 HIS A N 1
ATOM 1615 C CA . HIS A 1 202 ? -8.712 -5.834 -11.969 1.00 93.19 202 HIS A CA 1
ATOM 1616 C C . HIS A 1 202 ? -10.214 -5.691 -11.693 1.00 93.19 202 HIS A C 1
ATOM 1618 O O . HIS A 1 202 ? -10.776 -4.632 -11.961 1.00 93.19 202 HIS A O 1
ATOM 1624 N N . LYS A 1 203 ? -10.847 -6.741 -11.161 1.00 93.38 203 LYS A N 1
ATOM 1625 C CA . LYS A 1 203 ? -12.254 -6.753 -10.759 1.00 93.38 203 LYS A CA 1
ATOM 1626 C C . LYS A 1 203 ? -12.507 -5.762 -9.623 1.00 93.38 203 LYS A C 1
ATOM 1628 O O . LYS A 1 203 ? -13.426 -4.963 -9.738 1.00 93.38 203 LYS A O 1
ATOM 1633 N N . LEU A 1 204 ? -11.620 -5.725 -8.625 1.00 93.62 204 LEU A N 1
ATOM 1634 C CA . LEU A 1 204 ? -11.659 -4.758 -7.524 1.00 93.62 204 LEU A CA 1
ATOM 1635 C C . LEU A 1 204 ? -11.712 -3.304 -8.024 1.00 93.62 204 LEU A C 1
ATOM 1637 O O . LEU A 1 204 ? -12.497 -2.508 -7.531 1.00 93.62 204 LEU A O 1
ATOM 1641 N N . LEU A 1 205 ? -10.934 -2.958 -9.055 1.00 93.69 205 LEU A N 1
ATOM 1642 C CA . LEU A 1 205 ? -10.974 -1.612 -9.646 1.00 93.69 205 LEU A CA 1
ATOM 1643 C C . LEU A 1 205 ? -12.265 -1.305 -10.419 1.00 93.69 205 LEU A C 1
ATOM 1645 O O . LEU A 1 205 ? -12.584 -0.137 -10.617 1.00 93.69 205 LEU A O 1
ATOM 1649 N N . LYS A 1 206 ? -12.958 -2.326 -10.932 1.00 91.44 206 LYS A N 1
ATOM 1650 C CA . LYS A 1 206 ? -14.182 -2.152 -11.728 1.00 91.44 206 LYS A CA 1
ATOM 1651 C C . LYS A 1 206 ? -15.433 -2.080 -10.868 1.00 91.44 206 LYS A C 1
ATOM 1653 O O . LYS A 1 206 ? -16.336 -1.318 -11.186 1.00 91.44 206 LYS A O 1
ATOM 1658 N N . GLU A 1 207 ? -15.492 -2.918 -9.846 1.00 89.06 207 GLU A N 1
ATOM 1659 C CA . GLU A 1 207 ? -16.694 -3.132 -9.039 1.00 89.06 207 GLU A CA 1
ATOM 1660 C C . GLU A 1 207 ? -16.616 -2.410 -7.689 1.00 89.06 207 GLU A C 1
ATOM 1662 O O . GLU A 1 207 ? -17.643 -2.216 -7.047 1.00 89.06 207 GLU A O 1
ATOM 1667 N N . GLY A 1 208 ? -15.423 -1.954 -7.292 1.00 78.75 208 GLY A N 1
ATOM 1668 C CA . GLY A 1 208 ? -15.166 -1.466 -5.943 1.00 78.75 208 GLY A CA 1
ATOM 1669 C C . GLY A 1 208 ? -14.962 -2.614 -4.954 1.00 78.75 208 GLY A C 1
ATOM 1670 O O . GLY A 1 208 ? -15.019 -3.793 -5.312 1.00 78.75 208 GLY A O 1
ATOM 1671 N N . ASP A 1 209 ? -14.682 -2.254 -3.704 1.00 64.06 209 ASP A N 1
ATOM 1672 C CA . ASP A 1 209 ? -14.633 -3.198 -2.585 1.00 64.06 209 ASP A CA 1
ATOM 1673 C C . ASP A 1 209 ? -16.088 -3.480 -2.160 1.00 64.06 209 ASP A C 1
ATOM 1675 O O . ASP A 1 209 ? -16.710 -2.663 -1.479 1.00 64.06 209 ASP A O 1
ATOM 1679 N N . THR A 1 210 ? -16.670 -4.571 -2.670 1.00 43.34 210 THR A N 1
ATOM 1680 C CA . THR A 1 210 ? -17.998 -5.078 -2.262 1.00 43.34 210 THR A CA 1
ATOM 1681 C C . THR A 1 210 ? -17.908 -5.924 -1.006 1.00 43.34 210 THR A C 1
ATOM 1683 O O . THR A 1 210 ? -17.062 -6.851 -1.017 1.00 43.34 210 THR A O 1
#

Sequence (210 aa):
MDEIVKFIDHWQTLIGAIIGGLFALSVALLVAYKARRSEEISAAMLLVGDLVSVRVAGERLDDLAVNKKISKENYALWFSEKMILSRPKISPLFEASVIRVMPINKNLAAHLELFHTIYTAIEHKLERLSKDFEAIREKGKPIRSNESMLADADIVLREFKTATTHAYCAEQLLSRLVLNNFPTWRRLRRIISPSSHEQRCHKLLKEGDT

Mean predicted aligned error: 5.73 Å

Nearest PDB structures (foldseek):
  6egc-assembly1_A  TM=5.806E-01  e=3.263E-01  synthetic construct
  6e6a-assembly1_B  TM=4.160E-01  e=2.541E+00  Chlamydia trachomatis
  6roc-assembly1_A  TM=2.830E-01  e=2.002E+00  Borreliella burgdorferi B31

Secondary structure (DSSP, 8-state):
-HHHHHHHHHHHHHHHHHHHHHHHHHHHHHHHHHHHHHHHHHHHHHHHHHHHHHHHHHHHHHHHHHHTT--HHHHHHHHHHHHHHHPPPPPTTHHHHHHHHGGG-HHHHHHHHHHHHHHHHHHHHHHHHHHHHHHHHHHSS-SS-HHHHHHHHHHHHHHHHHHHHHHHHHHHHHHHHTSSS-HHHHHHHHHHS--HHHHHHHHHHHH---

Radius of gyration: 26.72 Å; Cα contacts (8 Å, |Δi|>4): 162; chains: 1; bounding box: 63×30×95 Å

pLDDT: mean 93.18, std 6.58, range [43.34, 98.31]

Solvent-accessible surface area (backbone atoms only — not comparable to full-atom values): 11185 Å² total; per-residue (Å²): 112,69,67,62,53,53,52,51,52,52,50,50,51,52,52,49,51,52,53,51,50,54,50,52,51,52,52,52,51,50,52,54,49,51,53,53,49,52,52,37,35,56,28,44,52,54,47,40,52,40,36,48,47,48,36,52,50,51,52,52,51,53,53,50,37,61,77,67,64,57,50,80,90,51,38,31,54,51,49,44,58,50,40,67,76,62,58,69,77,70,56,93,57,45,67,66,26,45,65,65,48,32,86,78,36,71,67,43,33,51,24,48,52,51,20,50,55,41,50,57,57,36,51,63,48,44,54,55,49,47,54,26,56,50,31,30,74,76,69,75,42,51,82,62,58,69,67,61,53,49,54,47,18,45,49,41,50,51,45,49,54,51,20,36,52,26,26,52,47,25,40,57,43,37,48,47,61,51,67,39,96,56,25,68,59,47,55,53,44,45,75,78,60,58,49,74,66,57,50,50,50,52,46,40,74,73,73,44,94,122